Protein AF-A0A540L2B8-F1 (afdb_monomer)

Organism: Malus baccata (NCBI:txid106549)

Foldseek 3Di:
DPPPVVVVVVVVVVVVVVVVLVVLLVVLLVVLVVVLVVVQDDWDKDKDWWDWDPPDLWTKIKDFQDDDPPVDDDPDDPDPPRRHFDDAFWKKWKKKKFKAAPDPLLVVQAKWKKKKFFAFPVRDTPDIDMDIDGDDDDDPVRVVVCCVVCVVVVVVVVDHRMDIDMGGGDTDGGHPPRGTTMMMMIIGGPPPDSRDGDTDIMMMIMTTHHPPVSVVCVVCVPVSSVVSSVVSSVVVVVVCCVVCVCVVCVPVVVVVVVVVVVVVVVVVVVVVVVPPDDDDDDDDDDDDDDDDDDDDDDDDDDDDD

Nearest PDB structures (foldseek):
  6ds5-assembly1_A  TM=7.938E-01  e=1.815E-11  Ho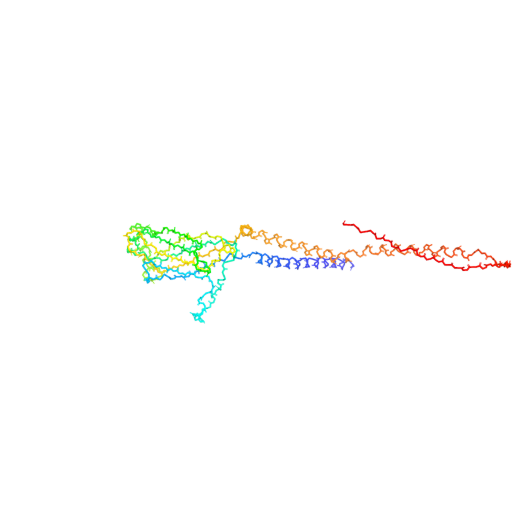mo sapiens
  6mlu-assembly1_B  TM=8.501E-01  e=2.657E-09  Drosophila melanogaster
  7oxp-assembly1_A  TM=4.279E-01  e=1.499E-06  Saccharomyces cerevisiae
  7rsl-assembly1_A  TM=4.412E-01  e=4.308E-06  Saccharomyces cerevisiae
  6brb-assembly1_A  TM=4.311E-01  e=5.133E-02  Homo sapiens

pLDDT: mean 72.16, std 19.77, range [30.39, 95.12]

Mean predicted aligned error: 17.57 Å

InterPro domains:
  IPR009617 Seipin [PF06775] (23-232)
  IPR009617 Seipin [PTHR21212] (4-268)

Secondary structure (DSSP, 8-state):
--HHHHHHHHHHHHHHHHHHHHHHHHHHHHHHHHHHHHHSPPP-EEEEEE--B-SSSS-EEEEE-SSSSTTS--S--TT----PPPPTT-EEEEEEEEEEE--HHHHH---EEEEEEEEETTS-EEEEEEEEE-PPP--HHHHHHHHHHTHHHHHTTSS-SEEEEEEEEEEEE--SSSPEEEEEEEEEPPTT---PPP-SEEEEEEEEEPPHHHHHHHHTHHHHHHHHHHHHHHHHHHHHHHHTHHHH-TTTHHHHHHHHHHHTHHHHHHHHHTSS-----------------------------

Solvent-accessible surface area (backbone atoms only — not comparable to full-atom values): 18358 Å² total; per-residue (Å²): 140,73,67,65,65,58,52,53,50,54,51,47,55,50,50,52,51,52,53,51,54,51,52,50,50,53,53,20,42,54,52,20,51,50,52,48,57,71,68,53,75,73,65,54,71,46,76,48,77,57,65,70,43,74,90,46,100,52,30,40,25,76,48,68,45,61,83,85,66,80,86,75,70,79,100,77,68,90,80,76,74,79,49,68,60,80,63,69,56,22,37,38,38,36,30,39,37,40,31,25,56,77,41,72,67,43,65,71,45,61,62,31,34,40,39,37,35,35,20,23,77,88,65,47,76,76,45,76,37,73,47,82,42,62,74,84,86,73,56,71,66,61,50,52,53,48,53,58,75,40,39,69,44,42,76,71,63,79,44,74,73,60,44,80,46,79,43,80,58,45,80,47,67,40,42,93,70,73,48,70,32,32,40,37,40,32,50,39,49,38,89,96,50,89,68,68,77,67,68,80,47,36,32,46,38,35,40,35,41,61,47,72,78,51,46,55,49,66,78,36,48,71,58,52,46,52,52,45,16,50,51,44,34,51,51,54,52,51,50,47,55,59,71,39,40,70,72,76,49,64,72,65,62,56,55,54,56,53,56,59,54,59,67,62,58,60,57,57,60,55,60,63,71,66,74,80,78,82,88,83,87,84,89,85,90,84,90,84,90,85,86,84,88,84,84,89,89,80,90,80,90,88,84,81,135

Radius of gyration: 42.95 Å; Cα contacts (8 Å, |Δi|>4): 356; chains: 1; bounding box: 93×63×135 Å

Sequence (305 aa):
MHGSGLLLKNIGFGLLGAAYVCMVLILSALFGIGLVNLWVEEPVFVRERFHFDYTEPHPTAVFAFGSANDIYQDKSSYSRKHVGGVPVGHTLHVSLVLLMPESDFNRGIGVFQLNEELLSVDGDVITRSSQPCMLRFRSLPDRLTRTFLMGVPLLLGFSGETQKSTVQIIKHKEGHYPITQAIRVTLIPRAGTSYLRRLYEAEIVMNSQPPWTKQLVDSGKWTFYVWASLYIYAMFLVLLMLCCRPLLFPMTMIVASAAATQQGTSLTSQVIAVKENHPPQNGGDVLGDHEPHMETTRARMFKIC

Structure (mmCIF, N/CA/C/O backbone):
data_AF-A0A540L2B8-F1
#
_entry.id   AF-A0A540L2B8-F1
#
loop_
_atom_site.group_PDB
_atom_site.id
_atom_site.type_symbol
_atom_site.label_atom_id
_atom_site.label_alt_id
_atom_site.label_comp_id
_atom_site.label_asym_id
_atom_site.label_entity_id
_atom_site.label_seq_id
_atom_site.pdbx_PDB_ins_code
_atom_site.Cartn_x
_atom_site.Cartn_y
_atom_site.Cartn_z
_atom_site.occupancy
_atom_site.B_iso_or_equiv
_atom_site.auth_seq_id
_atom_site.auth_comp_id
_atom_site.auth_asym_id
_atom_site.auth_atom_id
_atom_site.pdbx_PDB_model_num
ATOM 1 N N . MET A 1 1 ? 58.013 38.224 -33.622 1.00 49.66 1 MET A N 1
ATOM 2 C CA . MET A 1 1 ? 56.619 38.125 -33.130 1.00 49.66 1 MET A CA 1
ATOM 3 C C . MET A 1 1 ? 55.804 37.070 -33.907 1.00 49.66 1 MET A C 1
ATOM 5 O O . MET A 1 1 ? 54.681 37.346 -34.293 1.00 49.66 1 MET A O 1
ATOM 9 N N . HIS A 1 2 ? 56.332 35.854 -34.127 1.00 54.41 2 HIS A N 1
ATOM 10 C CA . HIS A 1 2 ? 55.637 34.800 -34.905 1.00 54.41 2 HIS A CA 1
ATOM 11 C C . HIS A 1 2 ? 55.199 33.577 -34.070 1.00 54.41 2 HIS A C 1
ATOM 13 O O . HIS A 1 2 ? 54.443 32.744 -34.556 1.00 54.41 2 HIS A O 1
ATOM 19 N N . GLY A 1 3 ? 55.629 33.467 -32.805 1.00 58.00 3 GLY A N 1
ATOM 20 C CA . GLY A 1 3 ? 55.320 32.311 -31.947 1.00 58.00 3 GLY A CA 1
ATOM 21 C C . GLY A 1 3 ? 53.972 32.378 -31.216 1.00 58.00 3 GLY A C 1
ATOM 22 O O . GLY A 1 3 ? 53.400 31.343 -30.886 1.00 58.00 3 GLY A O 1
ATOM 23 N N . SER A 1 4 ? 53.425 33.576 -30.995 1.00 60.44 4 SER A N 1
ATOM 24 C CA . SER A 1 4 ? 52.176 33.780 -30.244 1.00 60.44 4 SER A CA 1
ATOM 25 C C . SER A 1 4 ? 50.925 33.340 -31.016 1.00 60.44 4 SER A C 1
ATOM 27 O O . SER A 1 4 ? 50.007 32.780 -30.422 1.00 60.44 4 SER A O 1
ATOM 29 N N . GLY A 1 5 ? 50.899 33.514 -32.343 1.00 60.06 5 GLY A N 1
ATOM 30 C CA . GLY A 1 5 ? 49.762 33.108 -33.183 1.00 60.06 5 GLY A CA 1
ATOM 31 C C . GLY A 1 5 ? 49.601 31.588 -33.330 1.00 60.06 5 GLY A C 1
ATOM 32 O O . GLY A 1 5 ? 48.478 31.092 -33.409 1.00 60.06 5 GLY A O 1
ATOM 33 N N . LEU A 1 6 ? 50.706 30.833 -33.311 1.00 59.69 6 LEU A N 1
ATOM 34 C CA . LEU A 1 6 ? 50.684 29.369 -33.421 1.00 59.69 6 LEU A CA 1
ATOM 35 C C . LEU A 1 6 ? 50.199 28.710 -32.118 1.00 59.69 6 LEU A C 1
ATOM 37 O O . LEU A 1 6 ? 49.412 27.766 -32.154 1.00 59.69 6 LEU A O 1
ATOM 41 N N . LEU A 1 7 ? 50.612 29.255 -30.968 1.00 60.59 7 LEU A N 1
ATOM 42 C CA . LEU A 1 7 ? 50.145 28.809 -29.653 1.00 60.59 7 LEU A CA 1
ATOM 43 C C . LEU A 1 7 ? 48.654 29.106 -29.446 1.00 60.59 7 LEU A C 1
ATOM 45 O O . LEU A 1 7 ? 47.927 28.239 -28.969 1.00 60.59 7 LEU A O 1
ATOM 49 N N . LEU A 1 8 ? 48.173 30.278 -29.876 1.00 66.25 8 LEU A N 1
ATOM 50 C CA . LEU A 1 8 ? 46.755 30.644 -29.782 1.00 66.25 8 LEU A CA 1
ATOM 51 C C . LEU A 1 8 ? 45.860 29.718 -30.623 1.00 66.25 8 LEU A C 1
ATOM 53 O O . LEU A 1 8 ? 44.787 29.314 -30.181 1.00 66.25 8 LEU A O 1
ATOM 57 N N . LYS A 1 9 ? 46.328 29.326 -31.813 1.00 68.00 9 LYS A N 1
ATOM 58 C CA . LYS A 1 9 ? 45.629 28.385 -32.696 1.00 68.00 9 LYS A CA 1
ATOM 59 C C . LYS A 1 9 ? 45.556 26.980 -32.087 1.00 68.00 9 LYS A C 1
ATOM 61 O O . LYS A 1 9 ? 44.491 26.370 -32.105 1.00 68.00 9 LYS A O 1
ATOM 66 N N . ASN A 1 10 ? 46.643 26.495 -31.487 1.00 69.81 10 ASN A N 1
ATOM 67 C CA . ASN A 1 10 ? 46.680 25.179 -30.836 1.00 69.81 10 ASN A CA 1
ATOM 68 C C . ASN A 1 10 ? 45.803 25.123 -29.574 1.00 69.81 10 ASN A C 1
ATOM 70 O O . ASN A 1 10 ? 45.099 24.138 -29.358 1.00 69.81 10 ASN A O 1
ATOM 74 N N . ILE A 1 11 ? 45.782 26.200 -28.783 1.00 75.31 11 ILE A N 1
ATOM 75 C CA . ILE A 1 11 ? 44.875 26.339 -27.634 1.00 75.31 11 ILE A CA 1
ATOM 76 C C . ILE A 1 11 ? 43.414 26.401 -28.106 1.00 75.31 11 ILE A C 1
ATOM 78 O O . ILE A 1 11 ? 42.554 25.765 -27.504 1.00 75.31 11 ILE A O 1
ATOM 82 N N . GLY A 1 12 ? 43.134 27.094 -29.216 1.00 72.88 12 GLY A N 1
ATOM 83 C CA . GLY A 1 12 ? 41.799 27.164 -29.815 1.00 72.88 12 GLY A CA 1
ATOM 84 C C . GLY A 1 12 ? 41.260 25.803 -30.267 1.00 72.88 12 GLY A C 1
ATOM 85 O O . GLY A 1 12 ? 40.114 25.474 -29.968 1.00 72.88 12 GLY A O 1
ATOM 86 N N . PHE A 1 13 ? 42.087 24.972 -30.913 1.00 75.06 13 PHE A N 1
ATOM 87 C CA . PHE A 1 13 ? 41.701 23.601 -31.276 1.00 75.06 13 PHE A CA 1
ATOM 88 C C . PHE A 1 13 ? 41.472 22.709 -30.049 1.00 75.06 13 PHE A C 1
ATOM 90 O O . PHE A 1 13 ? 40.537 21.908 -30.047 1.00 75.06 13 PHE A O 1
ATOM 97 N N . GLY A 1 14 ? 42.267 22.882 -28.988 1.00 78.75 14 GLY A N 1
ATOM 98 C CA . GLY A 1 14 ? 42.060 22.190 -27.714 1.00 78.75 14 GLY A CA 1
ATOM 99 C C . GLY A 1 14 ? 40.753 22.591 -27.023 1.00 78.75 14 GLY A C 1
ATOM 100 O O . GLY A 1 14 ? 39.996 21.724 -26.591 1.00 78.75 14 GLY A O 1
ATOM 101 N N . LEU A 1 15 ? 40.446 23.892 -26.974 1.00 81.69 15 LEU A N 1
ATOM 102 C CA . LEU A 1 15 ? 39.210 24.412 -26.381 1.00 81.69 15 LEU A CA 1
ATOM 103 C C . LEU A 1 15 ? 37.972 23.951 -27.162 1.00 81.69 15 LEU A C 1
ATOM 105 O O . LEU A 1 15 ? 36.971 23.570 -26.561 1.00 81.69 15 LEU A O 1
ATOM 109 N N . LEU A 1 16 ? 38.051 23.943 -28.495 1.00 81.12 16 LEU A N 1
ATOM 110 C CA . LEU A 1 16 ? 36.975 23.459 -29.358 1.00 81.12 16 LEU A CA 1
ATOM 111 C C . LEU A 1 16 ? 36.736 21.954 -29.166 1.00 81.12 16 LEU A C 1
ATOM 113 O O . LEU A 1 16 ? 35.588 21.525 -29.066 1.00 81.12 16 LEU A O 1
ATOM 117 N N . GLY A 1 17 ? 37.808 21.165 -29.042 1.00 81.56 17 GLY A N 1
ATOM 118 C CA . GLY A 1 17 ? 37.723 19.744 -28.704 1.00 81.56 17 GLY A CA 1
ATOM 119 C C . GLY A 1 17 ? 37.092 19.506 -27.330 1.00 81.56 17 GLY A C 1
ATOM 120 O O . GLY A 1 17 ? 36.196 18.676 -27.203 1.00 81.56 17 GLY A O 1
ATOM 121 N N . ALA A 1 18 ? 37.489 20.281 -26.317 1.00 84.38 18 ALA A N 1
ATOM 122 C CA . ALA A 1 18 ? 36.918 20.197 -24.974 1.00 84.38 18 ALA A CA 1
ATOM 123 C C . ALA A 1 18 ? 35.426 20.563 -24.957 1.00 84.38 18 ALA A C 1
ATOM 125 O O . ALA A 1 18 ? 34.617 19.825 -24.398 1.00 84.38 18 ALA A O 1
ATOM 126 N N . ALA A 1 19 ? 35.041 21.656 -2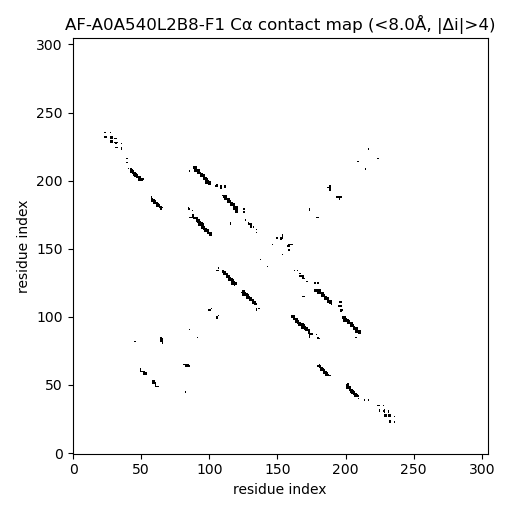5.623 1.00 85.69 19 ALA A N 1
ATOM 127 C CA . ALA A 1 19 ? 33.643 22.060 -25.752 1.00 85.69 19 ALA A CA 1
ATOM 128 C C . ALA A 1 19 ? 32.803 20.974 -26.442 1.00 85.69 19 ALA A C 1
ATOM 130 O O . ALA A 1 19 ? 31.694 20.673 -26.006 1.00 85.69 19 ALA A O 1
ATOM 131 N N . TYR A 1 20 ? 33.349 20.336 -27.477 1.00 83.31 20 TYR A N 1
ATOM 132 C CA . TYR A 1 20 ? 32.665 19.277 -28.209 1.00 83.31 20 TYR A CA 1
ATOM 133 C C . TYR A 1 20 ? 32.475 18.002 -27.374 1.00 83.31 20 TYR A C 1
ATOM 135 O O . TYR A 1 20 ? 31.374 17.453 -27.338 1.00 83.31 20 TYR A O 1
ATOM 143 N N . VAL A 1 21 ? 33.498 17.571 -26.626 1.00 87.06 21 VAL A N 1
ATOM 144 C CA . VAL A 1 21 ? 33.383 16.440 -25.686 1.00 87.06 21 VAL A CA 1
ATOM 145 C C . VAL A 1 21 ? 32.354 16.740 -24.592 1.00 87.06 21 VAL A C 1
ATOM 147 O O . VAL A 1 21 ? 31.527 15.883 -24.286 1.00 87.06 21 VAL A O 1
ATOM 150 N N . CYS A 1 22 ? 32.327 17.966 -24.060 1.00 86.44 22 CYS A N 1
ATOM 151 C CA . CYS A 1 22 ? 31.306 18.397 -23.101 1.00 86.44 22 CYS A CA 1
ATOM 152 C C . CYS A 1 22 ? 29.884 18.321 -23.679 1.00 86.44 22 CYS A C 1
ATOM 154 O O . CYS A 1 22 ? 28.976 17.848 -22.999 1.00 86.44 22 CYS A O 1
ATOM 156 N N . MET A 1 23 ? 29.678 18.724 -24.936 1.00 86.94 23 MET A N 1
ATOM 157 C CA . MET A 1 23 ? 28.368 18.610 -25.591 1.00 86.94 23 MET A CA 1
ATOM 158 C C . MET A 1 23 ? 27.923 17.148 -25.738 1.00 86.94 23 MET A C 1
ATOM 160 O O . MET A 1 23 ? 26.768 16.825 -25.462 1.00 86.94 23 MET A O 1
ATOM 164 N N . VAL A 1 24 ? 28.837 16.246 -26.112 1.00 87.19 24 VAL A N 1
ATOM 165 C CA . VAL A 1 24 ? 28.555 14.802 -26.217 1.00 87.19 24 VAL A CA 1
ATOM 166 C C . VAL A 1 24 ? 28.254 14.185 -24.845 1.00 87.19 24 VAL A C 1
ATOM 168 O O . VAL A 1 24 ? 27.345 13.360 -24.722 1.00 87.19 24 VAL A O 1
ATOM 171 N N . LEU A 1 25 ? 28.956 14.611 -23.791 1.00 87.06 25 LEU A N 1
ATOM 172 C CA . LEU A 1 25 ? 28.677 14.197 -22.411 1.00 87.06 25 LEU A CA 1
ATOM 173 C C . LEU A 1 25 ? 27.261 14.594 -21.970 1.00 87.06 25 LEU A C 1
ATOM 175 O O . LEU A 1 25 ? 26.535 13.767 -21.423 1.00 87.06 25 LEU A O 1
ATOM 179 N N . ILE A 1 26 ? 26.829 15.825 -22.253 1.00 87.75 26 ILE A N 1
ATOM 180 C CA . ILE A 1 26 ? 25.481 16.292 -21.889 1.00 87.75 26 ILE A CA 1
ATOM 181 C C . ILE A 1 26 ? 24.407 15.503 -22.651 1.00 87.75 26 ILE A C 1
ATOM 183 O O . ILE A 1 26 ? 23.445 15.029 -22.048 1.00 87.75 26 ILE A O 1
ATOM 187 N N . LEU A 1 27 ? 24.581 15.308 -23.962 1.00 87.69 27 LEU A N 1
ATOM 188 C CA . LEU A 1 27 ? 23.630 14.554 -24.788 1.00 87.69 27 LEU A CA 1
ATOM 189 C C . LEU A 1 27 ? 23.505 13.091 -24.343 1.00 87.69 27 LEU A C 1
ATOM 191 O O . LEU A 1 27 ? 22.395 12.572 -24.229 1.00 87.69 27 LEU A O 1
ATOM 195 N N . SER A 1 28 ? 24.628 12.435 -24.050 1.00 86.81 28 SER A N 1
ATOM 196 C CA . SER A 1 28 ? 24.638 11.048 -23.569 1.00 86.81 28 SER A CA 1
ATOM 197 C C . SER A 1 28 ? 24.028 10.896 -22.175 1.00 86.81 28 SER A C 1
ATOM 199 O O . SER A 1 28 ? 23.305 9.929 -21.941 1.00 86.81 28 SER A O 1
ATOM 201 N N . ALA A 1 29 ? 24.231 11.860 -21.273 1.00 86.31 29 ALA A N 1
ATOM 202 C CA . ALA A 1 29 ? 23.584 11.871 -19.964 1.00 86.31 29 ALA A CA 1
ATOM 203 C C . ALA A 1 29 ? 22.057 12.004 -20.083 1.00 86.31 29 ALA A C 1
ATOM 205 O O . ALA A 1 29 ? 21.329 11.224 -19.472 1.00 86.31 29 ALA A O 1
ATOM 206 N N . LEU A 1 30 ? 21.565 12.931 -20.914 1.00 86.75 30 LEU A N 1
ATOM 207 C CA . LEU A 1 30 ? 20.127 13.107 -21.151 1.00 86.75 30 LEU A CA 1
ATOM 208 C C . LEU A 1 30 ? 19.495 11.849 -21.759 1.00 86.75 30 LEU A C 1
ATOM 210 O O . LEU A 1 30 ? 18.437 11.408 -21.310 1.00 86.75 30 LEU A O 1
ATOM 214 N N . PHE A 1 31 ? 20.161 11.241 -22.742 1.00 86.06 31 PHE A N 1
ATOM 215 C CA . PHE A 1 31 ? 19.679 10.019 -23.384 1.00 86.06 31 PHE A CA 1
ATOM 216 C C . PHE A 1 31 ? 19.738 8.809 -22.442 1.00 86.06 31 PHE A C 1
ATOM 218 O O . PHE A 1 31 ? 18.819 7.997 -22.432 1.00 86.06 31 PHE A O 1
ATOM 225 N N . GLY A 1 32 ? 20.772 8.712 -21.600 1.00 83.31 32 GLY A N 1
ATOM 226 C CA . GLY A 1 32 ? 20.886 7.677 -20.573 1.00 83.31 32 GLY A CA 1
ATOM 227 C C . GLY A 1 32 ? 19.811 7.787 -19.505 1.00 83.31 32 GLY A C 1
ATOM 228 O O . GLY A 1 32 ? 19.175 6.788 -19.189 1.00 83.31 32 GLY A O 1
ATOM 229 N N . ILE A 1 33 ? 19.534 8.995 -19.013 1.00 80.88 33 ILE A N 1
ATOM 230 C CA . ILE A 1 33 ? 18.432 9.229 -18.073 1.00 80.88 33 ILE A CA 1
ATOM 231 C C . ILE A 1 33 ? 17.092 8.874 -18.728 1.00 80.88 33 ILE A C 1
ATOM 233 O O . ILE A 1 33 ? 16.290 8.170 -18.121 1.00 80.88 33 ILE A O 1
ATOM 237 N N . GLY A 1 34 ? 16.866 9.296 -19.975 1.00 78.94 34 GLY A N 1
ATOM 238 C CA . GLY A 1 34 ? 15.643 8.987 -20.718 1.00 78.94 34 GLY A CA 1
ATOM 239 C C . GLY A 1 34 ? 15.436 7.489 -20.954 1.00 78.94 34 GLY A C 1
ATOM 240 O O . GLY A 1 34 ? 14.339 6.982 -20.736 1.00 78.94 34 GLY A O 1
ATOM 241 N N . LEU A 1 35 ? 16.489 6.763 -21.339 1.00 77.69 35 LEU A N 1
ATOM 242 C CA . LEU A 1 35 ? 16.424 5.319 -21.560 1.00 77.69 35 LEU A CA 1
ATOM 243 C C . LEU A 1 35 ? 16.175 4.569 -20.250 1.00 77.69 35 LEU A C 1
ATOM 245 O O . LEU A 1 35 ? 15.334 3.679 -20.211 1.00 77.69 35 LEU A O 1
ATOM 249 N N . VAL A 1 36 ? 16.847 4.951 -19.163 1.00 75.06 36 VAL A N 1
ATOM 250 C CA . VAL A 1 36 ? 16.601 4.347 -17.849 1.00 75.06 36 VAL A CA 1
ATOM 251 C C . VAL A 1 36 ? 15.177 4.635 -17.381 1.00 75.06 36 VAL A C 1
ATOM 253 O O . VAL A 1 36 ? 14.513 3.712 -16.932 1.00 75.06 36 VAL A O 1
ATOM 256 N N . ASN A 1 37 ? 14.664 5.854 -17.555 1.00 71.88 37 ASN A N 1
ATOM 257 C CA . ASN A 1 37 ? 13.277 6.189 -17.212 1.00 71.88 37 ASN A CA 1
ATOM 258 C C . ASN A 1 37 ? 12.254 5.400 -18.043 1.00 71.88 37 ASN A C 1
ATOM 260 O O . ASN A 1 37 ? 11.192 5.067 -17.536 1.00 71.88 37 ASN A O 1
ATOM 264 N N . LEU A 1 38 ? 12.564 5.084 -19.305 1.00 69.81 38 LEU A N 1
ATOM 265 C CA . LEU A 1 38 ? 11.709 4.240 -20.145 1.00 69.81 38 LEU A CA 1
ATOM 266 C C . LEU A 1 38 ? 11.734 2.766 -19.704 1.00 69.81 38 LEU A C 1
ATOM 268 O O . LEU A 1 38 ? 10.752 2.050 -19.874 1.00 69.81 38 LEU A O 1
ATOM 272 N N . TRP A 1 39 ? 12.860 2.301 -19.158 1.00 65.88 39 TRP A N 1
ATOM 273 C CA . TRP A 1 39 ? 13.041 0.920 -18.701 1.00 65.88 39 TRP A CA 1
ATOM 274 C C . TRP A 1 39 ? 12.562 0.682 -17.261 1.00 65.88 39 TRP A C 1
ATOM 276 O O . TRP A 1 39 ? 12.084 -0.411 -16.937 1.00 65.88 39 TRP A O 1
ATOM 286 N N . VAL A 1 40 ? 12.704 1.682 -16.389 1.00 62.59 40 VAL A N 1
ATOM 287 C CA . VAL A 1 40 ? 12.271 1.646 -14.990 1.00 62.59 40 VAL A CA 1
ATOM 288 C C . VAL A 1 40 ? 10.785 1.960 -14.949 1.00 62.59 40 VAL A C 1
ATOM 290 O O . VAL A 1 40 ? 10.355 3.105 -14.891 1.00 62.59 40 VAL A O 1
ATOM 293 N N . GLU A 1 41 ? 9.994 0.900 -14.997 1.00 61.28 41 GLU A N 1
ATOM 294 C CA . GLU A 1 41 ? 8.558 0.981 -14.768 1.00 61.28 41 GLU A CA 1
ATOM 295 C C . GLU A 1 41 ? 8.303 1.346 -13.300 1.00 61.28 41 GLU A C 1
ATOM 297 O O . GLU A 1 41 ? 8.792 0.667 -12.394 1.00 61.28 41 GLU A O 1
ATOM 302 N N . GLU A 1 42 ? 7.609 2.460 -13.066 1.00 58.94 42 GLU A N 1
ATOM 303 C CA . GLU A 1 42 ? 7.380 2.977 -11.717 1.00 58.94 42 GLU A CA 1
ATOM 304 C C . GLU A 1 42 ? 6.473 2.030 -10.914 1.00 58.94 42 GLU A C 1
ATOM 306 O O . GLU A 1 42 ? 5.455 1.567 -11.440 1.00 58.94 42 GLU A O 1
ATOM 311 N N . PRO A 1 43 ? 6.782 1.763 -9.628 1.00 58.97 43 PRO A N 1
ATOM 312 C CA . PRO A 1 43 ? 5.872 1.020 -8.773 1.00 58.97 43 PRO A CA 1
ATOM 313 C C . PRO A 1 43 ? 4.556 1.794 -8.665 1.00 58.97 43 PRO A C 1
ATOM 315 O O . PRO A 1 43 ? 4.515 2.937 -8.202 1.00 58.97 43 PRO A O 1
ATOM 318 N N . VAL A 1 44 ? 3.469 1.168 -9.106 1.00 64.19 44 VAL A N 1
ATOM 319 C CA . VAL A 1 44 ? 2.131 1.743 -9.030 1.00 64.19 44 VAL A CA 1
ATOM 320 C C . VAL A 1 44 ? 1.693 1.716 -7.567 1.00 64.19 44 VAL A C 1
ATOM 322 O O . VAL A 1 44 ? 1.355 0.673 -7.002 1.00 64.19 44 VAL A O 1
ATOM 325 N N . PHE A 1 45 ? 1.749 2.890 -6.938 1.00 70.88 45 PHE A N 1
ATOM 326 C CA . PHE A 1 45 ? 1.187 3.138 -5.617 1.00 70.88 45 PHE A CA 1
ATOM 327 C C . PHE A 1 45 ? -0.198 3.759 -5.773 1.00 70.88 45 PHE A C 1
ATOM 329 O O . PHE A 1 45 ? -0.335 4.873 -6.284 1.00 70.88 45 PHE A O 1
ATOM 336 N N . VAL A 1 46 ? -1.221 3.043 -5.318 1.00 75.81 46 VAL A N 1
ATOM 337 C CA . VAL A 1 46 ? -2.612 3.504 -5.346 1.00 75.81 46 VAL A CA 1
ATOM 338 C C . VAL A 1 46 ? -3.104 3.576 -3.916 1.00 75.81 46 VAL A C 1
ATOM 340 O O . VAL A 1 46 ? -2.987 2.618 -3.153 1.00 75.81 46 VAL A O 1
ATOM 343 N N . ARG A 1 47 ? -3.642 4.734 -3.543 1.00 82.56 47 ARG A N 1
ATOM 344 C CA . ARG A 1 47 ? -4.275 4.939 -2.246 1.00 82.56 47 ARG A CA 1
ATOM 345 C C . ARG A 1 47 ? -5.630 5.571 -2.469 1.00 82.56 47 ARG A C 1
ATOM 347 O O . ARG A 1 47 ? -5.704 6.732 -2.861 1.00 82.56 47 ARG A O 1
ATOM 354 N N . GLU A 1 48 ? -6.676 4.807 -2.205 1.00 83.62 48 GLU A N 1
ATOM 355 C CA . GLU A 1 48 ? -8.049 5.232 -2.450 1.00 83.62 48 GLU A CA 1
ATOM 356 C C . GLU A 1 48 ? -8.937 4.970 -1.240 1.00 83.62 48 GLU A C 1
ATOM 358 O O . GLU A 1 48 ? -8.734 4.028 -0.474 1.00 83.62 48 GLU A O 1
ATOM 363 N N . ARG A 1 49 ? -9.916 5.854 -1.055 1.00 86.12 49 ARG A N 1
ATOM 364 C CA . ARG A 1 49 ? -10.925 5.748 -0.003 1.00 86.12 49 ARG A CA 1
ATOM 365 C C . ARG A 1 49 ? -12.058 4.878 -0.511 1.00 86.12 49 ARG A C 1
ATOM 367 O O . ARG A 1 49 ? -12.501 5.059 -1.641 1.00 86.12 49 ARG A O 1
ATOM 374 N N . PHE A 1 50 ? -12.552 3.982 0.327 1.00 85.81 50 PHE A N 1
ATOM 375 C CA . PHE A 1 50 ? -13.725 3.187 0.004 1.00 85.81 50 PHE A CA 1
ATOM 376 C C . PHE A 1 50 ? -14.687 3.129 1.189 1.00 85.81 50 PHE A C 1
ATOM 378 O O . PHE A 1 50 ? -14.319 3.377 2.339 1.00 85.81 50 PHE A O 1
ATOM 385 N N . HIS A 1 51 ? -15.944 2.812 0.894 1.00 87.69 51 HIS A N 1
ATOM 386 C CA . HIS A 1 51 ? -17.026 2.820 1.867 1.00 87.69 51 HIS A CA 1
ATOM 387 C C . HIS A 1 51 ? -17.613 1.422 2.017 1.00 87.69 51 HIS A C 1
ATOM 389 O O . HIS A 1 51 ? -17.798 0.710 1.033 1.00 87.69 51 HIS A O 1
ATOM 395 N N . PHE A 1 52 ? -17.885 1.045 3.263 1.00 89.62 52 PHE A N 1
ATOM 396 C CA . PHE A 1 52 ? -18.601 -0.180 3.581 1.00 89.62 52 PHE A CA 1
ATOM 397 C C . PHE A 1 52 ? -20.101 0.035 3.404 1.00 89.62 52 PHE A C 1
ATOM 399 O O . PHE A 1 52 ? -20.644 1.033 3.882 1.00 89.62 52 PHE A O 1
ATOM 406 N N . ASP A 1 53 ? -20.752 -0.912 2.742 1.00 88.94 53 ASP A N 1
ATOM 407 C CA . ASP A 1 53 ? -22.199 -0.999 2.663 1.00 88.94 53 ASP A CA 1
ATOM 408 C C . ASP A 1 53 ? -22.728 -1.712 3.911 1.00 88.94 53 ASP A C 1
ATOM 410 O O . ASP A 1 53 ? -22.380 -2.857 4.178 1.00 88.94 53 ASP A O 1
ATOM 414 N N . TYR A 1 54 ? -23.546 -1.017 4.698 1.00 87.56 54 TYR A N 1
ATOM 415 C CA . TYR A 1 54 ? -24.111 -1.524 5.954 1.00 87.56 54 TYR A CA 1
ATOM 416 C C . TYR A 1 54 ? -25.548 -2.041 5.798 1.00 87.56 54 TYR A C 1
ATOM 418 O O . TYR A 1 54 ? -26.223 -2.274 6.800 1.00 87.56 54 TYR A O 1
ATOM 426 N N . THR A 1 55 ? -26.043 -2.185 4.566 1.00 86.44 55 THR A N 1
ATOM 427 C CA . THR A 1 55 ? -27.348 -2.813 4.304 1.00 86.44 55 THR A CA 1
ATOM 428 C C . THR A 1 55 ? -27.332 -4.313 4.605 1.00 86.44 55 THR A C 1
ATOM 43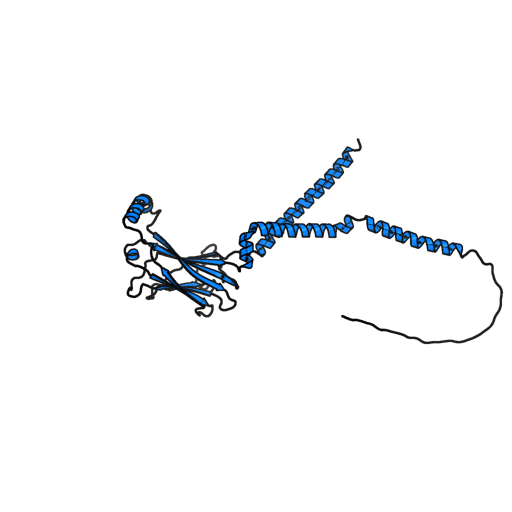0 O O . THR A 1 55 ? -28.355 -4.884 4.983 1.00 86.44 55 THR A O 1
ATOM 433 N N . GLU A 1 56 ? -26.161 -4.939 4.498 1.00 83.56 56 GLU A N 1
ATOM 434 C CA . GLU A 1 56 ? -25.941 -6.358 4.753 1.00 83.56 56 GLU A CA 1
ATOM 435 C C . GLU A 1 56 ? -25.489 -6.632 6.201 1.00 83.56 56 GLU A C 1
ATOM 437 O O . GLU A 1 56 ? -24.835 -5.795 6.829 1.00 83.56 56 GLU A O 1
ATOM 442 N N . PRO A 1 57 ? -25.772 -7.834 6.750 1.00 81.19 57 PRO A N 1
ATOM 443 C CA . PRO A 1 57 ? -25.334 -8.213 8.098 1.00 81.19 57 PRO A CA 1
ATOM 444 C C . PRO A 1 57 ? -23.804 -8.234 8.253 1.00 81.19 57 PRO A C 1
ATOM 446 O O . PRO A 1 57 ? -23.292 -8.064 9.360 1.00 81.19 57 PRO A O 1
ATOM 449 N N . HIS A 1 58 ? -23.079 -8.427 7.150 1.00 86.88 58 HIS A N 1
ATOM 450 C CA . HIS A 1 58 ? -21.628 -8.316 7.080 1.00 86.88 58 HIS A CA 1
ATOM 451 C C . HIS A 1 58 ? -21.303 -7.207 6.090 1.00 86.88 58 HIS A C 1
ATOM 453 O O . HIS A 1 58 ? -21.490 -7.416 4.895 1.00 86.88 58 HIS A O 1
ATOM 459 N N . PRO A 1 59 ? -20.842 -6.036 6.550 1.00 90.19 59 PRO A N 1
ATOM 460 C CA . PRO A 1 59 ? -20.622 -4.939 5.639 1.00 90.19 59 PRO A CA 1
ATOM 461 C C . PRO A 1 59 ? -19.530 -5.283 4.648 1.00 90.19 59 PRO A C 1
ATOM 463 O O . PRO A 1 59 ? -18.408 -5.637 5.037 1.00 90.19 59 PRO A O 1
ATOM 466 N N . THR A 1 60 ? -19.867 -5.137 3.377 1.00 89.75 60 THR A N 1
ATOM 467 C CA . THR A 1 60 ? -18.963 -5.369 2.264 1.00 89.75 60 THR A CA 1
ATOM 468 C C . THR A 1 60 ? -18.585 -4.042 1.629 1.00 89.75 60 THR A C 1
ATOM 470 O O . THR A 1 60 ? -19.348 -3.082 1.600 1.00 89.75 60 THR A O 1
ATOM 473 N N . ALA A 1 61 ? -17.357 -3.959 1.148 1.00 90.31 61 ALA A N 1
ATOM 474 C CA . ALA A 1 61 ? -16.885 -2.861 0.336 1.00 90.31 61 ALA A CA 1
ATOM 475 C C . ALA A 1 61 ? -16.184 -3.429 -0.884 1.00 90.31 61 ALA A C 1
ATOM 477 O O . ALA A 1 61 ? -15.379 -4.351 -0.760 1.00 90.31 61 ALA A O 1
ATOM 478 N N . VAL A 1 62 ? -16.471 -2.876 -2.056 1.00 87.31 62 VAL A N 1
ATOM 479 C CA . VAL A 1 62 ? -15.855 -3.309 -3.308 1.00 87.31 62 VAL A CA 1
ATOM 480 C C . VAL A 1 62 ? -15.052 -2.154 -3.879 1.00 87.31 62 VAL A C 1
ATOM 482 O O . VAL A 1 62 ? -15.574 -1.066 -4.105 1.00 87.31 62 VAL A O 1
ATOM 485 N N . PHE A 1 63 ? -13.773 -2.408 -4.111 1.00 86.25 63 PHE A N 1
ATOM 486 C CA . PHE A 1 63 ? -12.859 -1.515 -4.799 1.00 86.25 63 PHE A CA 1
ATOM 487 C C . PHE A 1 63 ? -12.573 -2.077 -6.189 1.00 86.25 63 PHE A C 1
ATOM 489 O O . PHE A 1 63 ? -12.053 -3.182 -6.284 1.00 86.25 63 PHE A O 1
ATOM 496 N N . ALA A 1 64 ? -12.900 -1.351 -7.255 1.00 82.31 64 ALA A N 1
ATOM 497 C CA . ALA A 1 64 ? -12.649 -1.792 -8.627 1.00 82.31 64 ALA A CA 1
ATOM 498 C C . ALA A 1 64 ? -11.467 -1.031 -9.247 1.00 82.31 64 ALA A C 1
ATOM 500 O O . ALA A 1 64 ? -11.388 0.192 -9.135 1.00 82.31 64 ALA A O 1
ATOM 501 N N . PHE A 1 65 ? -10.580 -1.749 -9.938 1.00 75.62 65 PHE A N 1
ATOM 502 C CA . PHE A 1 65 ? -9.592 -1.174 -10.853 1.00 75.62 65 PHE A CA 1
ATOM 503 C C . PHE A 1 65 ? -10.322 -0.602 -12.072 1.00 75.62 65 PHE A C 1
ATOM 505 O O . PHE A 1 65 ? -11.379 -1.105 -12.448 1.00 75.62 65 PHE A O 1
ATOM 512 N N . GLY A 1 66 ? -9.796 0.479 -12.652 1.00 62.44 66 GLY A N 1
ATOM 513 C CA . GLY A 1 66 ? -10.506 1.350 -13.591 1.00 62.44 66 GLY A CA 1
ATOM 514 C C . GLY A 1 66 ? -11.449 0.668 -14.601 1.00 62.44 66 GLY A C 1
ATOM 515 O O . GLY A 1 66 ? -11.086 -0.289 -15.276 1.00 62.44 66 GLY A O 1
ATOM 516 N N . SER A 1 67 ? -12.622 1.294 -14.759 1.00 48.50 67 SER A N 1
ATOM 517 C CA . SER A 1 67 ? -13.689 1.049 -15.747 1.00 48.50 67 SER A CA 1
ATOM 518 C C . SER A 1 67 ? -14.652 -0.125 -15.490 1.00 48.50 67 SER A C 1
ATOM 520 O O . SER A 1 67 ? -14.606 -1.177 -16.118 1.00 48.50 67 SER A O 1
ATOM 522 N N . ALA A 1 68 ? -15.625 0.142 -14.617 1.00 42.97 68 ALA A N 1
ATOM 523 C CA . ALA A 1 68 ? -17.003 -0.345 -14.786 1.00 42.97 68 ALA A CA 1
ATOM 524 C C . ALA A 1 68 ? -18.037 0.742 -14.414 1.00 42.97 68 ALA A C 1
ATOM 526 O O . ALA A 1 68 ? -19.116 0.792 -14.994 1.00 42.97 68 ALA A O 1
ATOM 527 N N . ASN A 1 69 ? -17.678 1.681 -13.524 1.00 42.03 69 ASN A N 1
ATOM 528 C CA . ASN A 1 69 ? -18.593 2.720 -13.025 1.00 42.03 69 ASN A CA 1
ATOM 529 C C . ASN A 1 69 ? -18.402 4.130 -13.624 1.00 42.03 69 ASN A C 1
ATOM 531 O O . ASN A 1 69 ? -19.066 5.064 -13.181 1.00 42.03 69 ASN A O 1
ATOM 535 N N . ASP A 1 70 ? -17.582 4.308 -14.665 1.00 45.12 70 ASP A N 1
ATOM 536 C CA . ASP A 1 70 ? -17.422 5.620 -15.333 1.00 45.12 70 ASP A CA 1
ATOM 537 C C . ASP A 1 70 ? -18.625 6.020 -16.221 1.00 45.12 70 ASP A C 1
ATOM 539 O O . ASP A 1 70 ? -18.586 7.042 -16.902 1.00 45.12 70 ASP A O 1
ATOM 543 N N . ILE A 1 71 ? -19.727 5.259 -16.201 1.00 46.25 71 ILE A N 1
ATOM 544 C CA . ILE A 1 71 ? -20.960 5.615 -16.926 1.00 46.25 71 ILE A CA 1
ATOM 545 C C . ILE A 1 71 ? -21.842 6.589 -16.113 1.00 46.25 71 ILE A C 1
ATOM 547 O O . ILE A 1 71 ? -22.632 7.326 -16.699 1.00 46.25 71 ILE A O 1
ATOM 551 N N . TYR A 1 72 ? -21.668 6.688 -14.787 1.00 41.62 72 TYR A N 1
ATOM 552 C CA . TYR A 1 72 ? -22.460 7.588 -13.936 1.00 41.62 72 TYR A CA 1
ATOM 553 C C . TYR A 1 72 ? -21.629 8.247 -12.826 1.00 41.62 72 TYR A C 1
ATOM 555 O O . TYR A 1 72 ? -21.881 8.018 -11.645 1.00 41.62 72 TYR A O 1
ATOM 563 N N . GLN A 1 73 ? -20.665 9.112 -13.156 1.00 40.50 73 GLN A N 1
ATOM 564 C CA . GLN A 1 73 ? -20.299 10.162 -12.200 1.00 40.50 73 GLN A CA 1
ATOM 565 C C . GLN A 1 73 ? -19.662 11.400 -12.829 1.00 40.50 73 GLN A C 1
ATOM 567 O O . GLN A 1 73 ? -18.931 11.354 -13.811 1.00 40.50 73 GLN A O 1
ATOM 572 N N . ASP A 1 74 ? -20.031 12.508 -12.209 1.00 37.22 74 ASP A N 1
ATOM 573 C CA . ASP A 1 74 ? -19.932 13.903 -12.596 1.00 37.22 74 ASP A CA 1
ATOM 574 C C . ASP A 1 74 ? -18.513 14.409 -12.928 1.00 37.22 74 ASP A C 1
ATOM 576 O O . ASP A 1 74 ? -17.508 14.002 -12.338 1.00 37.22 74 ASP A O 1
ATOM 580 N N . LYS A 1 75 ? -18.446 15.356 -13.871 1.00 41.44 75 LYS A N 1
ATOM 581 C CA . LYS A 1 75 ? -17.235 15.960 -14.455 1.00 41.44 75 LYS A CA 1
ATOM 582 C C . LYS A 1 75 ? -16.628 17.041 -13.553 1.00 41.44 75 LYS A C 1
ATOM 584 O O . LYS A 1 75 ? -16.326 18.142 -14.013 1.00 41.44 75 LYS A O 1
ATOM 589 N N . SER A 1 76 ? -16.420 16.756 -12.272 1.00 38.25 76 SER A N 1
ATOM 590 C CA . SER A 1 76 ? -15.840 17.740 -11.352 1.00 38.25 76 SER A CA 1
ATOM 591 C C . SER A 1 76 ? -14.878 17.114 -10.346 1.00 38.25 76 SER A C 1
ATOM 593 O O . SER A 1 76 ? -15.126 17.091 -9.143 1.00 38.25 76 SER A O 1
ATOM 595 N N . SER A 1 77 ? -13.735 16.621 -10.816 1.00 38.75 77 SER A N 1
ATOM 596 C CA . SER A 1 77 ? -12.569 16.479 -9.944 1.00 38.75 77 SER A CA 1
ATOM 597 C C . SER A 1 77 ? -11.288 16.495 -10.766 1.00 38.75 77 SER A C 1
ATOM 599 O O . SER A 1 77 ? -11.060 15.645 -11.626 1.00 38.75 77 SER A O 1
ATOM 601 N N . TYR A 1 78 ? -10.462 17.504 -10.513 1.00 36.03 78 TYR A N 1
ATOM 602 C CA . TYR A 1 78 ? -9.110 17.593 -11.036 1.00 36.03 78 TYR A CA 1
ATOM 603 C C . TYR A 1 78 ? -8.315 16.341 -10.623 1.00 36.03 78 TYR A C 1
ATOM 605 O O . TYR A 1 78 ? -8.187 16.040 -9.441 1.00 36.03 78 TYR A O 1
ATOM 613 N N . SER A 1 79 ? -7.739 15.647 -11.611 1.00 37.78 79 SER A N 1
ATOM 614 C CA . SER A 1 79 ? -6.706 14.615 -11.443 1.00 37.78 79 SER A CA 1
ATOM 615 C C . SER A 1 79 ? -7.113 13.328 -10.698 1.00 37.78 79 SER A C 1
ATOM 617 O O . SER A 1 79 ? -6.417 12.886 -9.782 1.00 37.78 79 SER A O 1
ATOM 619 N N . ARG A 1 80 ? -8.156 12.624 -11.158 1.00 41.22 80 ARG A N 1
ATOM 620 C CA . ARG A 1 80 ? -8.231 11.169 -10.933 1.00 41.22 80 ARG A CA 1
ATOM 621 C C . ARG A 1 80 ? -7.262 10.501 -11.917 1.00 41.22 80 ARG A C 1
ATOM 623 O O . ARG A 1 80 ? -7.590 10.315 -13.084 1.00 41.22 80 ARG A O 1
ATOM 630 N N . LYS A 1 81 ? -6.024 10.232 -11.482 1.00 42.09 81 LYS A N 1
ATOM 631 C CA . LYS A 1 81 ? -5.054 9.446 -12.264 1.00 42.09 81 LYS A CA 1
ATOM 632 C C . LYS A 1 81 ? -5.726 8.101 -12.547 1.00 42.09 81 LYS A C 1
ATOM 634 O O . LYS A 1 81 ? -5.997 7.370 -11.603 1.00 42.09 81 LYS A O 1
ATOM 639 N N . HIS A 1 82 ? -6.064 7.827 -13.809 1.00 46.72 82 HIS A N 1
ATOM 640 C CA . HIS A 1 82 ? -6.642 6.547 -14.212 1.00 46.72 82 HIS A CA 1
ATOM 641 C C . HIS A 1 82 ? -5.735 5.429 -13.696 1.00 46.72 82 HIS A C 1
ATOM 643 O O . HIS A 1 82 ? -4.609 5.268 -14.170 1.00 46.72 82 HIS A O 1
ATOM 649 N N . VAL A 1 83 ? -6.212 4.681 -12.704 1.00 54.62 83 VAL A N 1
ATOM 650 C CA . VAL A 1 83 ? -5.562 3.449 -12.275 1.00 54.62 83 VAL A CA 1
ATOM 651 C C . VAL A 1 83 ? -5.917 2.412 -13.331 1.00 54.62 83 VAL A C 1
ATOM 653 O O . VAL A 1 83 ? -6.947 1.743 -13.249 1.00 54.62 83 VAL A O 1
ATOM 656 N N . GLY A 1 84 ? -5.103 2.361 -14.389 1.00 57.25 84 GLY A N 1
ATOM 657 C CA . GLY A 1 84 ? -5.098 1.227 -15.306 1.00 57.25 84 GLY A CA 1
ATOM 658 C C . GLY A 1 84 ? -4.885 -0.053 -14.501 1.00 57.25 84 GLY A C 1
ATOM 659 O O . GLY A 1 84 ? -4.185 -0.027 -13.487 1.00 57.25 84 GLY A O 1
ATOM 660 N N . GLY A 1 85 ? -5.539 -1.141 -14.913 1.00 64.12 85 GLY A N 1
ATOM 661 C CA . GLY A 1 85 ? -5.406 -2.441 -14.257 1.00 64.12 85 GLY A CA 1
ATOM 662 C C . GLY A 1 85 ? -3.942 -2.813 -14.006 1.00 64.12 85 GLY A C 1
ATOM 663 O O . GLY A 1 85 ? -3.039 -2.381 -14.726 1.00 64.12 85 GLY A O 1
ATOM 664 N N . VAL A 1 86 ? -3.707 -3.589 -12.949 1.00 66.81 86 VAL A N 1
ATOM 665 C CA . VAL A 1 86 ? -2.359 -3.990 -12.532 1.00 66.81 86 VAL A CA 1
ATOM 666 C C . VAL A 1 86 ? -1.652 -4.695 -13.703 1.00 66.81 86 VAL A C 1
ATOM 668 O O . VAL A 1 86 ? -2.215 -5.639 -14.259 1.00 66.81 86 VAL A O 1
ATOM 671 N N . PRO A 1 87 ? -0.431 -4.280 -14.099 1.00 67.06 87 PRO A N 1
ATOM 672 C CA . PRO A 1 87 ? 0.275 -4.924 -15.198 1.00 67.06 87 PRO A CA 1
ATOM 673 C C . PRO A 1 87 ? 0.616 -6.384 -14.875 1.00 67.06 87 PRO A C 1
ATOM 675 O O . PRO A 1 87 ? 1.086 -6.705 -13.779 1.00 67.06 87 PRO A O 1
ATOM 678 N N . VAL A 1 88 ? 0.447 -7.261 -15.866 1.00 71.88 88 VAL A N 1
ATOM 679 C CA . VAL A 1 88 ? 0.730 -8.700 -15.751 1.00 71.88 88 VAL A CA 1
ATOM 680 C C . VAL A 1 88 ? 2.168 -8.939 -15.262 1.00 71.88 88 VAL A C 1
ATOM 682 O O . VAL A 1 88 ? 3.119 -8.316 -15.735 1.00 71.88 88 VAL A O 1
ATOM 685 N N . GLY A 1 89 ? 2.344 -9.861 -14.311 1.00 71.12 89 GLY A N 1
ATOM 686 C CA . GLY A 1 89 ? 3.647 -10.259 -13.770 1.00 71.12 89 GLY A CA 1
ATOM 687 C C . GLY A 1 89 ? 4.135 -9.463 -12.556 1.00 71.12 89 GLY A C 1
ATOM 688 O O . GLY A 1 89 ? 5.152 -9.850 -11.969 1.00 71.12 89 GLY A O 1
ATOM 689 N N . HIS A 1 90 ? 3.428 -8.404 -12.148 1.00 76.56 90 HIS A N 1
ATOM 690 C CA . HIS A 1 90 ? 3.721 -7.669 -10.915 1.00 76.56 90 HIS A CA 1
ATOM 691 C C . HIS A 1 90 ? 3.234 -8.421 -9.672 1.00 76.56 90 HIS A C 1
ATOM 693 O O . HIS A 1 90 ? 2.239 -9.145 -9.695 1.00 76.56 90 HIS A O 1
ATOM 699 N N . THR A 1 91 ? 3.937 -8.238 -8.556 1.00 82.12 91 THR A N 1
ATOM 700 C CA . THR A 1 91 ? 3.484 -8.711 -7.243 1.00 82.12 91 THR A CA 1
ATOM 701 C C . THR A 1 91 ? 2.716 -7.602 -6.542 1.00 82.12 91 THR A C 1
ATOM 703 O O . THR A 1 91 ? 3.281 -6.581 -6.146 1.00 82.12 91 THR A O 1
ATOM 706 N N . LEU A 1 92 ? 1.414 -7.810 -6.401 1.00 81.94 92 LEU A N 1
ATOM 707 C CA . LEU A 1 92 ? 0.475 -6.930 -5.736 1.00 81.94 92 LEU A CA 1
ATOM 708 C C . LEU A 1 92 ? 0.579 -7.085 -4.218 1.00 81.94 92 LEU A C 1
ATOM 710 O O . LEU A 1 92 ? 0.320 -8.159 -3.670 1.00 81.94 92 LEU A O 1
ATOM 714 N N . HIS A 1 93 ? 0.901 -5.994 -3.533 1.00 86.69 93 HIS A N 1
ATOM 715 C CA . HIS A 1 93 ? 0.791 -5.886 -2.085 1.00 86.69 93 HIS A CA 1
ATOM 716 C C . HIS A 1 93 ? -0.376 -4.976 -1.730 1.00 86.69 93 HIS A C 1
ATOM 718 O O . HIS A 1 93 ? -0.310 -3.763 -1.925 1.00 86.69 93 HIS A O 1
ATOM 724 N N . VAL A 1 94 ? -1.431 -5.560 -1.171 1.00 87.94 94 VAL A N 1
ATOM 725 C CA . VAL A 1 94 ? -2.614 -4.824 -0.723 1.00 87.94 94 VAL A CA 1
ATOM 726 C C . VAL A 1 94 ? -2.576 -4.693 0.793 1.00 87.94 94 VAL A C 1
ATOM 728 O O . VAL A 1 94 ? -2.357 -5.668 1.511 1.00 87.94 94 VAL A O 1
ATOM 731 N N . SER A 1 95 ? -2.784 -3.484 1.293 1.00 90.88 95 SER A N 1
ATOM 732 C CA . SER A 1 95 ? -2.920 -3.170 2.713 1.00 90.88 95 SER A CA 1
ATOM 733 C C . SER A 1 95 ? -4.173 -2.337 2.939 1.00 90.88 95 SER A C 1
ATOM 735 O O . SER A 1 95 ? -4.478 -1.447 2.152 1.00 90.88 95 SER A O 1
ATOM 737 N N . LEU A 1 96 ? -4.891 -2.607 4.022 1.00 91.81 96 LEU A N 1
ATOM 738 C CA . LEU A 1 96 ? -6.036 -1.820 4.445 1.00 91.81 96 LEU A CA 1
ATOM 739 C C . LEU A 1 96 ? -5.622 -0.860 5.543 1.00 91.81 96 LEU A C 1
ATOM 741 O O . LEU A 1 96 ? -4.950 -1.268 6.487 1.00 91.81 96 LEU A O 1
ATOM 745 N N . VAL A 1 97 ? -6.081 0.382 5.471 1.00 93.38 97 VAL A N 1
ATOM 746 C CA . VAL A 1 97 ? -5.983 1.346 6.562 1.00 93.38 97 VAL A CA 1
ATOM 747 C C . VAL A 1 97 ? -7.393 1.688 7.029 1.00 93.38 97 VAL A C 1
ATOM 749 O O . VAL A 1 97 ? -8.164 2.330 6.324 1.00 93.38 97 VAL A O 1
ATOM 752 N N . LEU A 1 98 ? -7.730 1.255 8.240 1.00 92.94 98 LEU A N 1
ATOM 753 C CA . LEU A 1 98 ? -9.005 1.539 8.895 1.00 92.94 98 LEU A CA 1
ATOM 754 C C . LEU A 1 98 ? -8.829 2.690 9.887 1.00 92.94 98 LEU A C 1
ATOM 756 O O . LEU A 1 98 ? -7.991 2.608 10.790 1.00 92.94 98 LEU A O 1
ATOM 760 N N . LEU A 1 99 ? -9.637 3.740 9.759 1.00 93.56 99 LEU A N 1
ATOM 761 C CA . LEU A 1 99 ? -9.726 4.832 10.725 1.00 93.56 99 LEU A CA 1
ATOM 762 C C . LEU A 1 99 ? -10.916 4.600 11.661 1.00 93.56 99 LEU A C 1
ATOM 764 O O . LEU A 1 99 ? -12.073 4.580 11.238 1.00 93.56 99 LEU A O 1
ATOM 768 N N . MET A 1 100 ? -10.628 4.458 12.951 1.00 93.25 100 MET A N 1
ATOM 769 C CA . MET A 1 100 ? -11.606 4.167 13.998 1.00 93.25 100 MET A CA 1
ATOM 770 C C . MET A 1 100 ? -11.599 5.241 15.086 1.00 93.25 100 MET A C 1
ATOM 772 O O . MET A 1 100 ? -10.521 5.661 15.506 1.00 93.25 100 MET A O 1
ATOM 776 N N . PRO A 1 101 ? -12.760 5.633 15.634 1.00 93.06 101 PRO A N 1
ATOM 777 C CA . PRO A 1 101 ? -12.798 6.355 16.897 1.00 93.06 101 PRO A CA 1
ATOM 778 C C . PRO A 1 101 ? -12.419 5.452 18.069 1.00 93.06 101 PRO A C 1
ATOM 780 O O . PRO A 1 101 ? -12.864 4.299 18.155 1.00 93.06 101 PRO A O 1
ATOM 783 N N . GLU A 1 102 ? -11.692 6.012 19.033 1.00 90.06 102 GLU A N 1
ATOM 784 C CA . GLU A 1 102 ? -11.447 5.384 20.331 1.00 90.06 102 GLU A CA 1
ATOM 785 C C . GLU A 1 102 ? -12.662 5.542 21.268 1.00 90.06 102 GLU A C 1
ATOM 787 O O . GLU A 1 102 ? -12.569 6.087 22.364 1.00 90.06 102 GLU A O 1
ATOM 792 N N . SER A 1 103 ? -13.828 5.058 20.838 1.00 90.25 103 SER A N 1
ATOM 793 C CA . SER A 1 103 ? -15.049 5.049 21.657 1.00 90.25 103 SER A CA 1
ATOM 794 C C . SER A 1 103 ? -15.092 3.850 22.605 1.00 90.25 103 SER A C 1
ATOM 796 O O . SER A 1 103 ? -14.537 2.793 22.301 1.00 90.25 103 SER A O 1
ATOM 798 N N . ASP A 1 104 ? -15.808 3.963 23.726 1.00 89.56 104 ASP A N 1
ATOM 799 C CA . ASP A 1 104 ? -15.973 2.838 24.660 1.00 89.56 104 ASP A CA 1
ATOM 800 C C . ASP A 1 104 ? -16.698 1.646 24.018 1.00 89.56 104 ASP A C 1
ATOM 802 O O . ASP A 1 104 ? -16.358 0.497 24.291 1.00 89.56 104 ASP A O 1
ATOM 806 N N . PHE A 1 105 ? -17.592 1.909 23.058 1.00 90.62 105 PHE A N 1
ATOM 807 C CA . PHE A 1 105 ? -18.196 0.874 22.218 1.00 90.62 105 PHE A CA 1
ATOM 808 C C . PHE A 1 105 ? -17.143 0.113 21.397 1.00 90.62 105 PHE A C 1
ATOM 810 O O . PHE A 1 105 ? -17.047 -1.109 21.479 1.00 90.62 105 PHE A O 1
ATOM 817 N N . ASN A 1 106 ? -16.286 0.827 20.657 1.00 90.88 106 ASN A N 1
ATOM 818 C CA . ASN A 1 106 ? -15.216 0.199 19.879 1.00 90.88 106 ASN A CA 1
ATOM 819 C C . ASN A 1 106 ? -14.170 -0.490 20.765 1.00 90.88 106 ASN A C 1
ATOM 821 O O . ASN A 1 106 ? -13.542 -1.449 20.326 1.00 90.88 106 ASN A O 1
ATOM 825 N N . ARG A 1 107 ? -13.960 -0.024 21.996 1.00 88.12 107 ARG A N 1
ATOM 826 C CA . ARG A 1 107 ? -13.061 -0.676 22.958 1.00 88.12 107 ARG A CA 1
ATOM 827 C C . ARG A 1 107 ? -13.648 -1.977 23.501 1.00 88.12 107 ARG A C 1
ATOM 829 O O . ARG A 1 107 ? -12.900 -2.933 23.676 1.00 88.12 107 ARG A O 1
ATOM 836 N N . GLY A 1 108 ? -14.960 -2.017 23.740 1.00 86.75 108 GLY A N 1
ATOM 837 C CA . GLY A 1 108 ? -15.670 -3.222 24.175 1.00 86.75 108 GLY A CA 1
ATOM 838 C C . GLY A 1 108 ? -15.716 -4.309 23.100 1.00 86.75 108 GLY A C 1
ATOM 839 O O . GLY A 1 108 ? -15.734 -5.498 23.414 1.00 86.75 108 GLY A O 1
ATOM 840 N N . ILE A 1 109 ? -15.667 -3.915 21.825 1.00 86.69 109 ILE A N 1
ATOM 841 C CA . ILE A 1 109 ? -15.523 -4.852 20.713 1.00 86.69 109 ILE A CA 1
ATOM 842 C C . ILE A 1 109 ? -14.070 -5.339 20.684 1.00 86.69 109 ILE A C 1
ATOM 844 O O . ILE A 1 109 ? -13.143 -4.564 20.450 1.00 86.69 109 ILE A O 1
ATOM 848 N N . GLY A 1 110 ? -13.869 -6.630 20.954 1.00 87.50 110 GLY A N 1
ATOM 849 C CA . GLY A 1 110 ? -12.564 -7.295 20.935 1.00 87.50 110 GLY A CA 1
ATOM 850 C C . GLY A 1 110 ? -12.037 -7.532 19.515 1.00 87.50 110 GLY A C 1
ATOM 851 O O . GLY A 1 110 ? -12.099 -6.663 18.648 1.00 87.50 110 GLY A O 1
ATOM 852 N N . VAL A 1 111 ? -11.484 -8.712 19.251 1.00 90.69 111 VAL A N 1
ATOM 853 C CA . VAL A 1 111 ? -11.006 -9.069 17.904 1.00 90.69 111 VAL A CA 1
ATOM 854 C C . VAL A 1 111 ? -12.179 -9.103 16.921 1.00 90.69 111 VAL A C 1
ATOM 856 O O . VAL A 1 111 ? -13.253 -9.588 17.257 1.00 90.69 111 VAL A O 1
ATOM 859 N N . PHE A 1 112 ? -11.970 -8.591 15.718 1.00 91.12 112 PHE A N 1
ATOM 860 C CA . PHE A 1 112 ? -12.869 -8.713 14.572 1.00 91.12 112 PHE A CA 1
ATOM 861 C C . PHE A 1 112 ? -12.054 -9.244 13.399 1.00 91.12 112 PHE A C 1
ATOM 863 O O . PHE A 1 112 ? -10.829 -9.147 13.406 1.00 91.12 112 PHE A O 1
ATOM 870 N N . GLN A 1 113 ? -12.706 -9.827 12.410 1.00 92.12 113 GLN A N 1
ATOM 871 C CA . GLN A 1 113 ? -12.033 -10.459 11.291 1.00 92.12 113 GLN A CA 1
ATOM 872 C C . GLN A 1 113 ? -12.311 -9.668 10.020 1.00 92.12 113 GLN A C 1
ATOM 874 O O . GLN A 1 113 ? -13.430 -9.229 9.767 1.00 92.12 113 GLN A O 1
ATOM 879 N N . LEU A 1 114 ? -11.266 -9.443 9.242 1.00 92.12 114 LEU A N 1
ATOM 880 C CA . LEU A 1 114 ? -11.352 -8.841 7.926 1.00 92.12 114 LEU A CA 1
ATOM 881 C C . LEU A 1 114 ? -11.230 -9.986 6.923 1.00 92.12 114 LEU A C 1
ATOM 883 O O . LEU A 1 114 ? -10.322 -10.806 7.045 1.00 92.12 114 LEU A O 1
ATOM 887 N N . ASN A 1 115 ? -12.189 -10.123 6.015 1.00 92.50 115 ASN A N 1
ATOM 888 C CA . ASN A 1 115 ? -12.142 -11.118 4.948 1.00 92.50 115 ASN A CA 1
ATOM 889 C C . ASN A 1 115 ? -12.042 -10.392 3.619 1.00 92.50 115 ASN A C 1
ATOM 891 O O . ASN A 1 115 ? -12.888 -9.557 3.304 1.00 92.50 115 ASN A O 1
ATOM 895 N N . GLU A 1 116 ? -11.006 -10.692 2.859 1.00 90.88 116 GLU A N 1
ATOM 896 C CA . GLU A 1 116 ? -10.702 -9.993 1.628 1.00 90.88 116 GLU A CA 1
ATOM 897 C C . GLU A 1 116 ? -10.652 -10.972 0.466 1.00 90.88 116 GLU A C 1
ATOM 899 O O . GLU A 1 116 ? -10.006 -12.018 0.521 1.00 90.88 116 GLU A O 1
ATOM 904 N N . GLU A 1 117 ? -11.339 -10.617 -0.607 1.00 91.31 117 GLU A N 1
ATOM 905 C CA . GLU A 1 117 ? -11.487 -11.436 -1.794 1.00 91.31 117 GLU A CA 1
ATOM 906 C C . GLU A 1 117 ? -11.013 -10.644 -3.005 1.00 91.31 117 GLU A C 1
ATOM 908 O O . GLU A 1 117 ? -11.480 -9.537 -3.276 1.00 91.31 117 GLU A O 1
ATOM 913 N N . LEU A 1 118 ? -10.070 -11.222 -3.735 1.00 89.19 118 LEU A N 1
ATOM 914 C CA . LEU A 1 118 ? -9.625 -10.723 -5.022 1.00 89.19 118 LEU A CA 1
ATOM 915 C C . LEU A 1 118 ? -10.565 -11.270 -6.092 1.00 89.19 118 LEU A C 1
ATOM 917 O O . LEU A 1 118 ? -10.711 -12.485 -6.211 1.00 89.19 118 LEU A O 1
ATOM 921 N N . LEU A 1 119 ? -11.208 -10.385 -6.840 1.00 88.12 119 LEU A N 1
ATOM 922 C CA . LEU A 1 119 ? -12.182 -10.721 -7.868 1.00 88.12 119 LEU A CA 1
ATOM 923 C C . LEU A 1 119 ? -11.563 -10.574 -9.253 1.00 88.12 119 LEU A C 1
ATOM 925 O O . LEU A 1 119 ? -10.886 -9.580 -9.547 1.00 88.12 119 LEU A O 1
ATOM 929 N N . SER A 1 120 ? -11.838 -11.555 -10.104 1.00 85.56 120 SER A N 1
ATOM 930 C CA . SER A 1 120 ? -11.512 -11.495 -11.520 1.00 85.56 120 SER A CA 1
ATOM 931 C C . SER A 1 120 ? -12.513 -10.652 -12.305 1.00 85.56 120 SER A C 1
ATOM 933 O O . SER A 1 120 ? -13.553 -10.258 -11.779 1.00 85.56 120 SER A O 1
ATOM 935 N N . VAL A 1 121 ? -12.196 -10.417 -13.579 1.00 79.56 121 VAL A N 1
ATOM 936 C CA . VAL A 1 121 ? -13.070 -9.764 -14.563 1.00 79.56 121 VAL A CA 1
ATOM 937 C C . VAL A 1 121 ? -14.417 -10.482 -14.686 1.00 79.56 121 VAL A C 1
ATOM 939 O O . VAL A 1 121 ? -15.456 -9.843 -14.812 1.00 79.56 121 VAL A O 1
ATOM 942 N N . ASP A 1 122 ? -14.405 -11.811 -14.577 1.00 77.81 122 ASP A N 1
ATOM 943 C CA . ASP A 1 122 ? -15.607 -12.646 -14.656 1.00 77.81 122 ASP A CA 1
ATOM 944 C C . ASP A 1 122 ? -16.423 -12.654 -13.341 1.00 77.81 122 ASP A C 1
ATOM 946 O O . ASP A 1 122 ? -17.479 -13.274 -13.255 1.00 77.81 122 ASP A O 1
ATOM 950 N N . GLY A 1 123 ? -15.949 -11.954 -12.301 1.00 78.50 123 GLY A N 1
ATOM 951 C CA . GLY A 1 123 ? -16.558 -11.916 -10.966 1.00 78.50 123 GLY A CA 1
ATOM 952 C C . GLY A 1 123 ? -16.149 -13.071 -10.047 1.00 78.50 123 GLY A C 1
ATOM 953 O O . GLY A 1 123 ? -16.517 -13.074 -8.869 1.00 78.50 123 GLY A O 1
ATOM 954 N N . ASP A 1 124 ? -15.352 -14.014 -10.551 1.00 86.00 124 ASP A N 1
ATOM 955 C CA . ASP A 1 124 ? -14.844 -15.154 -9.791 1.00 86.00 124 ASP A CA 1
ATOM 956 C C . ASP A 1 124 ? -13.802 -14.746 -8.749 1.00 86.00 124 ASP A C 1
ATOM 958 O O . ASP A 1 124 ? -12.993 -13.836 -8.949 1.00 86.00 124 ASP A O 1
ATOM 962 N N . VAL A 1 125 ? -13.787 -15.456 -7.621 1.00 88.25 125 VAL A N 1
ATOM 963 C CA . VAL A 1 125 ? -12.827 -15.199 -6.547 1.00 88.25 125 VAL A CA 1
ATOM 964 C C . VAL A 1 125 ? -11.491 -15.871 -6.868 1.00 88.25 125 VAL A C 1
ATOM 966 O O . VAL A 1 125 ? -11.355 -17.087 -6.769 1.00 88.25 125 VAL A O 1
ATOM 969 N N . ILE A 1 126 ? -10.485 -15.063 -7.199 1.00 86.81 126 ILE A N 1
ATOM 970 C CA . ILE A 1 126 ? -9.114 -15.498 -7.503 1.00 86.81 126 ILE A CA 1
ATOM 971 C C . ILE A 1 126 ? -8.408 -15.962 -6.231 1.00 86.81 126 ILE A C 1
ATOM 973 O O . ILE A 1 126 ? -7.710 -16.973 -6.197 1.00 86.81 126 ILE A O 1
ATOM 977 N N . THR A 1 127 ? -8.509 -15.165 -5.171 1.00 87.31 127 THR A N 1
ATOM 978 C CA . THR A 1 127 ? -7.790 -15.400 -3.918 1.00 87.31 127 THR A CA 1
ATOM 979 C C . THR A 1 127 ? -8.594 -14.837 -2.764 1.00 87.31 127 THR A C 1
ATOM 981 O O . THR A 1 127 ? -9.140 -13.741 -2.858 1.00 87.31 127 THR A O 1
ATOM 984 N N . ARG A 1 128 ? -8.635 -15.584 -1.662 1.00 90.00 128 ARG A N 1
ATOM 985 C CA . ARG A 1 128 ? -9.198 -15.137 -0.391 1.00 90.00 128 ARG A CA 1
ATOM 986 C C . ARG A 1 128 ? -8.091 -15.022 0.642 1.00 90.00 128 ARG A C 1
ATOM 988 O O . ARG A 1 128 ? -7.240 -15.904 0.736 1.00 90.00 128 ARG A O 1
ATOM 995 N N . SER A 1 129 ? -8.129 -13.959 1.424 1.00 90.56 129 SER A N 1
ATOM 996 C CA . SER A 1 129 ? -7.345 -13.807 2.641 1.00 90.56 129 SER A CA 1
ATOM 997 C C . SER A 1 129 ? -8.280 -13.429 3.768 1.00 90.56 129 SER A C 1
ATOM 999 O O . SER A 1 129 ? -9.352 -12.869 3.549 1.00 90.56 129 SER A O 1
ATOM 1001 N N . SER A 1 130 ? -7.896 -13.790 4.983 1.00 90.94 130 SER A N 1
ATOM 1002 C CA . SER A 1 130 ? -8.613 -13.305 6.138 1.00 90.94 130 SER A CA 1
ATOM 1003 C C . SER A 1 130 ? -7.671 -13.065 7.298 1.00 90.94 130 SER A C 1
ATOM 1005 O O . SER A 1 130 ? -6.887 -13.940 7.670 1.00 90.94 130 SER A O 1
ATOM 1007 N N . GLN A 1 131 ? -7.751 -11.863 7.862 1.00 91.75 131 GLN A N 1
ATOM 1008 C CA . GLN A 1 131 ? -6.857 -11.399 8.910 1.00 91.75 131 GLN A CA 1
ATOM 1009 C C . GLN A 1 131 ? -7.643 -10.967 10.152 1.00 91.75 131 GLN A C 1
ATOM 1011 O O . GLN A 1 131 ? -8.551 -10.129 10.066 1.00 91.75 131 GLN A O 1
ATOM 1016 N N . PRO A 1 132 ? -7.307 -11.498 11.341 1.00 91.94 132 PRO A N 1
ATOM 1017 C CA . PRO A 1 132 ? -7.860 -11.001 12.586 1.00 91.94 132 PRO A CA 1
ATOM 1018 C C . PRO A 1 132 ? -7.250 -9.636 12.913 1.00 91.94 132 PRO A C 1
ATOM 1020 O O . PRO A 1 132 ? -6.037 -9.439 12.899 1.00 91.94 132 PRO A O 1
ATOM 1023 N N . CYS A 1 133 ? -8.109 -8.692 13.261 1.00 89.50 133 CYS A N 1
ATOM 1024 C CA . CYS A 1 133 ? -7.760 -7.317 13.562 1.00 89.50 133 CYS A CA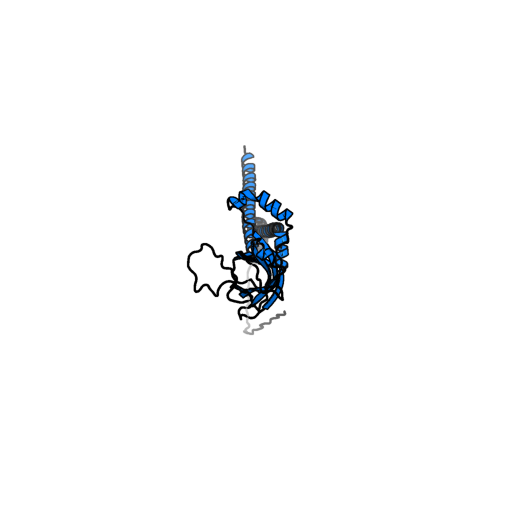 1
ATOM 1025 C C . CYS A 1 133 ? -8.285 -6.939 14.948 1.00 89.50 133 CYS A C 1
ATOM 1027 O O . CYS A 1 133 ? -9.325 -7.413 15.409 1.00 89.50 133 CYS A O 1
ATOM 1029 N N . MET A 1 134 ? -7.573 -6.057 15.643 1.00 90.06 134 MET A N 1
ATOM 1030 C CA . MET A 1 134 ? -7.989 -5.571 16.956 1.00 90.06 134 MET A CA 1
ATOM 1031 C C . MET A 1 134 ? -7.595 -4.107 17.117 1.00 90.06 134 MET A C 1
ATOM 1033 O O . MET A 1 134 ? -6.514 -3.692 16.697 1.00 90.06 134 MET A O 1
ATOM 1037 N N . LEU A 1 135 ? -8.469 -3.318 17.747 1.00 90.50 135 LEU A N 1
ATOM 1038 C CA . LEU A 1 135 ? -8.109 -1.976 18.195 1.00 90.50 135 LEU A CA 1
ATOM 1039 C C . LEU A 1 135 ? -6.965 -2.080 19.202 1.00 90.50 135 LEU A C 1
ATOM 1041 O O . LEU A 1 135 ? -6.957 -2.972 20.054 1.00 90.50 135 LEU A O 1
ATOM 1045 N N . ARG A 1 136 ? -5.986 -1.176 19.113 1.00 90.50 136 ARG A N 1
ATOM 1046 C CA . ARG A 1 136 ? -4.836 -1.246 20.017 1.00 90.50 136 ARG A CA 1
ATOM 1047 C C . ARG A 1 136 ? -5.333 -0.995 21.430 1.00 90.50 136 ARG A C 1
ATOM 1049 O O . ARG A 1 136 ? -5.847 0.078 21.732 1.00 90.50 136 ARG A O 1
ATOM 1056 N N . PHE A 1 137 ? -5.149 -1.986 22.291 1.00 90.12 137 PHE A N 1
ATOM 1057 C CA . PHE A 1 137 ? -5.449 -1.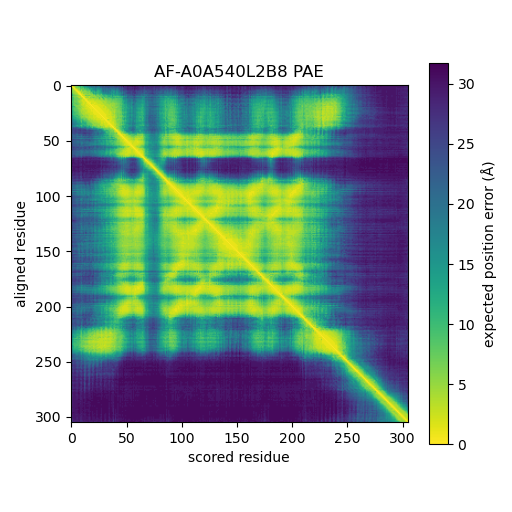816 23.698 1.00 90.12 137 PHE A CA 1
ATOM 1058 C C . PHE A 1 137 ? -4.521 -0.757 24.299 1.00 90.12 137 PHE A C 1
ATOM 1060 O O . PHE A 1 137 ? -3.302 -0.801 24.114 1.00 90.12 137 PHE A O 1
ATOM 1067 N N . ARG A 1 138 ? -5.118 0.184 25.025 1.00 89.88 138 ARG A N 1
ATOM 1068 C CA . ARG A 1 138 ? -4.426 1.182 25.837 1.00 89.88 138 ARG A CA 1
ATOM 1069 C C . ARG A 1 138 ? -5.000 1.131 27.240 1.00 89.88 138 ARG A C 1
ATOM 1071 O O . ARG A 1 138 ? -6.216 1.017 27.408 1.00 89.88 138 ARG A O 1
ATOM 1078 N N . SER A 1 139 ? -4.124 1.219 28.233 1.00 93.19 139 SER A N 1
ATOM 1079 C CA . SER A 1 139 ? -4.537 1.254 29.631 1.00 93.19 139 SER A CA 1
ATOM 1080 C C . SER A 1 139 ? -5.264 2.565 29.950 1.00 93.19 139 SER A C 1
ATOM 1082 O O . SER A 1 139 ? -5.117 3.573 29.255 1.00 93.19 139 SER A O 1
ATOM 1084 N N . LEU A 1 140 ? -6.071 2.554 31.013 1.00 92.56 140 LEU A N 1
ATOM 1085 C CA . LEU A 1 140 ? -6.796 3.742 31.465 1.00 92.56 140 LEU A CA 1
ATOM 1086 C C . LEU A 1 140 ? -5.846 4.915 31.794 1.00 92.56 140 LEU A C 1
ATOM 1088 O O . LEU A 1 140 ? -6.125 6.017 31.324 1.00 92.56 140 LEU A O 1
ATOM 1092 N N . PRO A 1 141 ? -4.707 4.715 32.493 1.00 94.88 141 PRO A N 1
ATOM 1093 C CA . PRO A 1 141 ? -3.760 5.801 32.743 1.00 94.88 141 PRO A CA 1
ATOM 1094 C C . PRO A 1 141 ? -3.177 6.410 31.461 1.00 94.88 141 PRO A C 1
ATOM 1096 O O . PRO A 1 141 ? -3.172 7.629 31.337 1.00 94.88 141 PRO A O 1
ATOM 1099 N N . ASP A 1 142 ? -2.771 5.591 30.477 1.00 93.06 142 ASP A N 1
ATOM 1100 C CA . ASP A 1 142 ? -2.241 6.084 29.189 1.00 93.06 142 ASP A CA 1
ATOM 1101 C C . ASP A 1 142 ? -3.261 6.968 28.464 1.00 93.06 142 ASP A C 1
ATOM 1103 O O . ASP A 1 142 ? -2.939 8.042 27.955 1.00 93.06 142 ASP A O 1
ATOM 1107 N N . ARG A 1 143 ? -4.528 6.542 28.477 1.00 91.25 143 ARG A N 1
ATOM 1108 C CA . ARG A 1 143 ? -5.629 7.310 27.897 1.00 91.25 143 ARG A CA 1
ATOM 1109 C C . ARG A 1 143 ? -5.804 8.656 28.589 1.00 91.25 143 ARG A C 1
ATOM 1111 O O . ARG A 1 143 ? -5.865 9.667 27.902 1.00 91.25 143 ARG A O 1
ATOM 1118 N N . LEU A 1 144 ? -5.860 8.674 29.922 1.00 93.62 144 LEU A N 1
ATOM 1119 C CA . LEU A 1 144 ? -6.028 9.915 30.679 1.00 93.62 144 LEU A CA 1
ATOM 1120 C C . LEU A 1 144 ? -4.868 10.877 30.434 1.00 93.62 144 LEU A C 1
ATOM 1122 O O . LEU A 1 144 ? -5.103 12.052 30.168 1.00 93.62 144 LEU A O 1
ATOM 1126 N N . THR A 1 145 ? -3.630 10.382 30.458 1.00 95.12 145 THR A N 1
ATOM 1127 C CA . THR A 1 145 ? -2.452 11.201 30.166 1.00 95.12 145 THR A CA 1
ATOM 1128 C C . THR A 1 145 ? -2.505 11.755 28.747 1.00 95.12 145 THR A C 1
ATOM 1130 O O . THR A 1 145 ? -2.251 12.939 28.558 1.00 95.12 145 THR A O 1
ATOM 1133 N N . ARG A 1 146 ? -2.889 10.957 27.742 1.00 91.44 146 ARG A N 1
ATOM 1134 C CA . ARG A 1 146 ? -3.016 11.438 26.360 1.00 91.44 146 ARG A CA 1
ATOM 1135 C C . ARG A 1 146 ? -4.123 12.472 26.207 1.00 91.44 146 ARG A C 1
ATOM 1137 O O . ARG A 1 146 ? -3.875 13.487 25.571 1.00 91.44 146 ARG A O 1
ATOM 1144 N N . THR A 1 147 ? -5.307 12.243 26.771 1.00 92.81 147 THR A N 1
ATOM 1145 C CA . THR A 1 147 ? -6.412 13.213 26.720 1.00 92.81 147 THR A CA 1
ATOM 1146 C C . THR A 1 147 ? -6.035 14.499 27.459 1.00 92.81 147 THR A C 1
ATOM 1148 O O . THR A 1 147 ? -6.346 15.582 26.978 1.00 92.81 147 THR A O 1
ATOM 1151 N N . PHE A 1 148 ? -5.287 14.410 28.564 1.00 94.25 148 PHE A N 1
ATOM 1152 C CA . PHE A 1 148 ? -4.755 15.575 29.276 1.00 94.25 148 PHE A CA 1
ATOM 1153 C C . PHE A 1 148 ? -3.720 16.344 28.438 1.00 94.25 148 PHE A C 1
ATOM 1155 O O . PHE A 1 148 ? -3.866 17.545 28.229 1.00 94.25 148 PHE A O 1
ATOM 1162 N N . LEU A 1 149 ? -2.712 15.654 27.891 1.00 93.69 149 LEU A N 1
ATOM 1163 C CA . LEU A 1 149 ? -1.675 16.256 27.040 1.00 93.69 149 LEU A CA 1
ATOM 1164 C C . LEU A 1 149 ? -2.248 16.822 25.732 1.00 93.69 149 LEU A C 1
ATOM 1166 O O . LEU A 1 149 ? -1.814 17.871 25.265 1.00 93.69 149 LEU A O 1
ATOM 1170 N N . MET A 1 150 ? -3.234 16.143 25.141 1.00 91.94 150 MET A N 1
ATOM 1171 C CA . MET A 1 150 ? -3.950 16.592 23.947 1.00 91.94 150 MET A CA 1
ATOM 1172 C C . MET A 1 150 ? -5.159 17.483 24.272 1.00 91.94 150 MET A C 1
ATOM 1174 O O . MET A 1 150 ? -5.918 17.800 23.363 1.00 91.94 150 MET A O 1
ATOM 1178 N N . GLY A 1 151 ? -5.338 17.942 25.515 1.00 94.00 151 GLY A N 1
ATOM 1179 C CA . GLY A 1 151 ? -6.532 18.690 25.925 1.00 94.00 151 GLY A CA 1
ATOM 1180 C C . GLY A 1 151 ? -6.767 19.948 25.085 1.00 94.00 151 GLY A C 1
ATOM 1181 O O . GLY A 1 151 ? -7.835 20.116 24.503 1.00 94.00 151 GLY A O 1
ATOM 1182 N N . VAL A 1 152 ? -5.740 20.791 24.938 1.00 93.62 152 VAL A N 1
ATOM 1183 C CA . VAL A 1 152 ? -5.809 22.009 24.110 1.00 93.62 152 VAL A CA 1
ATOM 1184 C C . VAL A 1 152 ? -6.107 21.698 22.630 1.00 93.62 152 VAL A C 1
ATOM 1186 O O . VAL A 1 152 ? -7.084 22.238 22.109 1.00 93.62 152 VAL A O 1
ATOM 1189 N N . PRO A 1 153 ? -5.349 20.829 21.926 1.00 93.19 153 PRO A N 1
ATOM 1190 C CA . PRO A 1 153 ? -5.626 20.547 20.515 1.00 93.19 153 PRO A CA 1
ATOM 1191 C C . PRO A 1 153 ? -6.943 19.793 20.266 1.00 93.19 153 PRO A C 1
ATOM 1193 O O . PRO A 1 153 ? -7.502 19.940 19.181 1.00 93.19 153 PRO A O 1
ATOM 1196 N N . LEU A 1 154 ? -7.455 19.016 21.229 1.00 92.00 154 LEU A N 1
ATOM 1197 C CA . LEU A 1 154 ? -8.775 18.376 21.137 1.00 92.00 154 LEU A CA 1
ATOM 1198 C C . LEU A 1 154 ? -9.907 19.410 21.240 1.00 92.00 154 LEU A C 1
ATOM 1200 O O . LEU A 1 154 ? -10.822 19.387 20.422 1.00 92.00 154 LEU A O 1
ATOM 1204 N N . LEU A 1 155 ? -9.830 20.345 22.197 1.00 93.69 155 LEU A N 1
ATOM 1205 C CA . LEU A 1 155 ? -10.845 21.395 22.381 1.00 93.69 155 LEU A CA 1
ATOM 1206 C C . LEU A 1 155 ? -10.902 22.374 21.204 1.00 93.69 155 LEU A C 1
ATOM 1208 O O . LEU A 1 155 ? -11.977 22.838 20.837 1.00 93.69 155 LEU A O 1
ATOM 1212 N N . LEU A 1 156 ? -9.749 22.670 20.602 1.00 93.44 156 LEU A N 1
ATOM 1213 C CA . LEU A 1 156 ? -9.649 23.515 19.410 1.00 93.44 156 LEU A CA 1
ATOM 1214 C C . LEU A 1 156 ? -10.051 22.788 18.113 1.00 93.44 156 LEU A C 1
ATOM 1216 O O . LEU A 1 156 ? -10.108 23.419 17.062 1.00 93.44 156 LEU A O 1
ATOM 1220 N N . GLY A 1 157 ? -10.299 21.474 18.158 1.00 89.62 157 GLY A N 1
ATOM 1221 C CA . GLY A 1 157 ? -10.678 20.674 16.990 1.00 89.62 157 GLY A CA 1
ATOM 1222 C C . GLY A 1 157 ? -9.534 20.363 16.015 1.00 89.62 157 GLY A C 1
ATOM 1223 O O . GLY A 1 157 ? -9.784 19.836 14.934 1.00 89.62 157 GLY A O 1
ATOM 1224 N N . PHE A 1 158 ? -8.279 20.653 16.375 1.00 87.94 158 PHE A N 1
ATOM 1225 C CA . PHE A 1 158 ? -7.110 20.318 15.550 1.00 87.94 158 PHE A CA 1
ATOM 1226 C C . PHE A 1 158 ? -6.746 18.833 15.605 1.00 87.94 158 PHE A C 1
ATOM 1228 O O . PHE A 1 158 ? -6.164 18.296 14.664 1.00 87.94 158 PHE A O 1
ATOM 1235 N N . SER A 1 159 ? -7.059 18.172 16.717 1.00 88.50 159 SER A N 1
ATOM 1236 C CA . SER A 1 159 ? -6.835 16.742 16.918 1.00 88.50 159 SER A CA 1
ATOM 1237 C C . SER A 1 159 ? -8.148 16.050 17.265 1.00 88.50 159 SER A C 1
ATOM 1239 O O . SER A 1 159 ? -9.070 16.675 17.782 1.00 88.50 159 SER A O 1
ATOM 1241 N N . GLY A 1 160 ? -8.224 14.745 17.011 1.00 87.31 160 GLY A N 1
ATOM 1242 C CA . GLY A 1 160 ? -9.364 13.910 17.379 1.00 87.31 160 GLY A CA 1
ATOM 1243 C C . GLY A 1 160 ? -8.915 12.596 18.011 1.00 87.31 160 GLY A C 1
ATOM 1244 O O . GLY A 1 160 ? -7.831 12.086 17.715 1.00 87.31 160 GLY A O 1
ATOM 1245 N N . GLU A 1 161 ? -9.769 12.012 18.851 1.00 90.62 161 GLU A N 1
ATOM 1246 C CA . GLU A 1 161 ? -9.542 10.709 19.495 1.00 90.62 161 GLU A CA 1
ATOM 1247 C C . GLU A 1 161 ? -9.776 9.548 18.515 1.00 90.62 161 GLU A C 1
ATOM 1249 O O . GLU A 1 161 ? -10.693 8.734 18.643 1.00 90.62 161 GLU A O 1
ATOM 1254 N N . THR A 1 162 ? -8.942 9.498 17.480 1.00 91.50 162 THR A N 1
ATOM 1255 C CA . THR A 1 162 ? -8.989 8.482 16.431 1.00 91.50 162 THR A CA 1
ATOM 1256 C C . THR A 1 162 ? -7.728 7.633 16.426 1.00 91.50 162 THR A C 1
ATOM 1258 O O . THR A 1 162 ? -6.646 8.046 16.859 1.00 91.50 162 THR A O 1
ATOM 1261 N N . GLN A 1 163 ? -7.882 6.419 15.914 1.00 91.06 163 GLN A N 1
ATOM 1262 C CA . GLN A 1 163 ? -6.826 5.451 15.742 1.00 91.06 163 GLN A CA 1
ATOM 1263 C C . GLN A 1 163 ? -6.852 4.902 14.314 1.00 91.06 163 GLN A C 1
ATOM 1265 O O . GLN A 1 163 ? -7.891 4.473 13.818 1.00 91.06 163 GLN A O 1
ATOM 1270 N N . LYS A 1 164 ? -5.675 4.865 13.682 1.00 92.12 164 LYS A N 1
ATOM 1271 C CA . LYS A 1 164 ? -5.453 4.173 12.410 1.00 92.12 164 LYS A CA 1
ATOM 1272 C C . LYS A 1 164 ? -4.956 2.752 12.674 1.00 92.12 164 LYS A C 1
ATOM 1274 O O . LYS A 1 164 ? -4.048 2.560 13.486 1.00 92.12 164 LYS A O 1
ATOM 1279 N N . SER A 1 165 ? -5.551 1.770 12.009 1.00 90.31 165 SER A N 1
ATOM 1280 C CA . SER A 1 165 ? -5.130 0.370 12.034 1.00 90.31 165 SER A CA 1
ATOM 1281 C C . SER A 1 165 ? -4.786 -0.069 10.616 1.00 90.31 165 SER A C 1
ATOM 1283 O O . SER A 1 165 ? -5.648 -0.031 9.741 1.00 90.31 165 SER A O 1
ATOM 1285 N N . THR A 1 166 ? -3.522 -0.435 10.393 1.00 90.94 166 THR A N 1
ATOM 1286 C CA . THR A 1 166 ? -3.040 -0.918 9.095 1.00 90.94 166 THR A CA 1
ATOM 1287 C C . THR A 1 166 ? -2.933 -2.435 9.123 1.00 90.94 166 THR A C 1
ATOM 1289 O O . THR A 1 166 ? -2.258 -2.989 9.991 1.00 90.94 166 THR A O 1
ATOM 1292 N N . VAL A 1 167 ? -3.567 -3.097 8.163 1.00 88.62 167 VAL A N 1
ATOM 1293 C CA . VAL A 1 167 ? -3.641 -4.557 8.056 1.00 88.62 167 VAL A CA 1
ATOM 1294 C C . VAL A 1 167 ? -3.138 -4.951 6.676 1.00 88.62 167 VAL A C 1
ATOM 1296 O O . VAL A 1 167 ? -3.578 -4.390 5.678 1.00 88.62 167 VAL A O 1
ATOM 1299 N N . GLN A 1 168 ? -2.196 -5.890 6.597 1.00 84.62 168 GLN A N 1
ATOM 1300 C CA . GLN A 1 168 ? -1.768 -6.421 5.302 1.00 84.62 168 GLN A CA 1
ATOM 1301 C C . GLN A 1 168 ? -2.799 -7.442 4.837 1.00 84.62 168 GLN A C 1
ATOM 1303 O O . GLN A 1 168 ? -2.978 -8.463 5.489 1.00 84.62 168 GLN A O 1
ATOM 1308 N N . ILE A 1 169 ? -3.460 -7.138 3.725 1.00 77.94 169 ILE A N 1
ATOM 1309 C CA . ILE A 1 169 ? -4.594 -7.898 3.210 1.00 77.94 169 ILE A CA 1
ATOM 1310 C C . ILE A 1 169 ? -4.086 -9.126 2.449 1.00 77.94 169 ILE A C 1
ATOM 1312 O O . ILE A 1 169 ? -4.266 -10.262 2.882 1.00 77.94 169 ILE A O 1
ATOM 1316 N N . ILE A 1 170 ? -3.432 -8.900 1.305 1.00 82.19 170 ILE A N 1
ATOM 1317 C CA . ILE A 1 170 ? -3.102 -9.938 0.322 1.00 82.19 170 ILE A CA 1
ATOM 1318 C C . ILE A 1 170 ? -1.752 -9.621 -0.326 1.00 82.19 170 ILE A C 1
ATOM 1320 O O . ILE A 1 170 ? -1.435 -8.467 -0.630 1.00 82.19 170 ILE A O 1
ATOM 1324 N N . LYS A 1 171 ? -0.972 -10.681 -0.561 1.00 81.69 171 LYS A N 1
ATOM 1325 C CA . LYS A 1 171 ? 0.197 -10.688 -1.443 1.00 81.69 171 LYS A CA 1
ATOM 1326 C C . LYS A 1 171 ? -0.107 -11.641 -2.594 1.00 81.69 171 LYS A C 1
ATOM 1328 O O . LYS A 1 171 ? -0.132 -12.849 -2.377 1.00 81.69 171 LYS A O 1
ATOM 1333 N N . HIS A 1 172 ? -0.375 -11.112 -3.782 1.00 79.69 172 HIS A N 1
ATOM 1334 C CA . HIS A 1 172 ? -0.722 -11.918 -4.955 1.00 79.69 172 HIS A CA 1
ATOM 1335 C C . HIS A 1 172 ? 0.171 -11.546 -6.134 1.00 79.69 172 HIS A C 1
ATOM 1337 O O . HIS A 1 172 ? 0.505 -10.379 -6.313 1.00 79.69 172 HIS A O 1
ATOM 1343 N N . LYS A 1 173 ? 0.593 -12.531 -6.927 1.00 79.50 173 LYS A N 1
ATOM 1344 C CA . LYS A 1 173 ? 1.351 -12.282 -8.155 1.00 79.50 173 LYS A CA 1
ATOM 1345 C C . LYS A 1 173 ? 0.387 -12.319 -9.330 1.00 79.50 173 LYS A C 1
ATOM 1347 O O . LYS A 1 173 ? -0.168 -13.375 -9.604 1.00 79.50 173 LYS A O 1
ATOM 1352 N N . GLU A 1 174 ? 0.249 -11.194 -10.018 1.00 80.00 174 GLU A N 1
ATOM 1353 C CA . GLU A 1 174 ? -0.677 -11.048 -11.136 1.00 80.00 174 GLU A CA 1
ATOM 1354 C C . GLU A 1 174 ? -0.257 -11.957 -12.301 1.00 80.00 174 GLU A C 1
ATOM 1356 O O . GLU A 1 174 ? 0.863 -11.855 -12.822 1.00 80.00 174 GLU A O 1
ATOM 1361 N N . GLY A 1 175 ? -1.137 -12.887 -12.672 1.00 72.81 175 GLY A N 1
ATOM 1362 C CA . GLY A 1 175 ? -0.948 -13.810 -13.790 1.00 72.81 175 GLY A CA 1
ATOM 1363 C C . GLY A 1 175 ? -1.437 -13.235 -15.121 1.00 72.81 175 GLY A C 1
ATOM 1364 O O . GLY A 1 175 ? -1.925 -12.114 -15.192 1.00 72.81 175 GLY A O 1
ATOM 1365 N N . HIS A 1 176 ? -1.303 -14.012 -16.200 1.00 68.38 176 HIS A N 1
ATOM 1366 C CA . HIS A 1 176 ? -1.922 -13.661 -17.488 1.00 68.38 176 HIS A CA 1
ATOM 1367 C C . HIS A 1 176 ? -3.446 -13.864 -17.457 1.00 68.38 176 HIS A C 1
ATOM 1369 O O . HIS A 1 176 ? -4.190 -13.130 -18.097 1.00 68.38 176 HIS A O 1
ATOM 1375 N N . TYR A 1 177 ? -3.894 -14.858 -16.690 1.00 71.12 177 TYR A N 1
ATOM 1376 C CA . TYR A 1 177 ? -5.289 -15.130 -16.376 1.00 71.12 177 TYR A CA 1
ATOM 1377 C C . TYR A 1 177 ? -5.326 -15.907 -15.048 1.00 71.12 177 TYR A C 1
ATOM 1379 O O . TYR A 1 177 ? -4.485 -16.799 -14.874 1.00 71.12 177 TYR A O 1
ATOM 1387 N N . PRO A 1 178 ? -6.247 -15.615 -14.115 1.00 68.75 178 PRO A N 1
ATOM 1388 C CA . PRO A 1 178 ? -7.233 -14.527 -14.119 1.00 68.75 178 PRO A CA 1
ATOM 1389 C C . PRO A 1 178 ? -6.610 -13.140 -13.874 1.00 68.75 178 PRO A C 1
ATOM 1391 O O . PRO A 1 178 ? -5.671 -13.021 -13.090 1.00 68.75 178 PRO A O 1
ATOM 1394 N N . ILE A 1 179 ? -7.155 -12.107 -14.534 1.00 76.81 179 ILE A N 1
ATOM 1395 C CA . ILE A 1 179 ? -6.797 -10.697 -14.295 1.00 76.81 179 ILE A CA 1
ATOM 1396 C C . ILE A 1 179 ? -7.651 -10.160 -13.147 1.00 76.81 179 ILE A C 1
ATOM 1398 O O . ILE A 1 179 ? -8.865 -10.381 -13.113 1.00 76.81 179 ILE A O 1
ATOM 1402 N N . THR A 1 180 ? -7.023 -9.440 -12.231 1.00 79.94 180 THR A N 1
ATOM 1403 C CA . THR A 1 180 ? -7.644 -8.779 -11.091 1.00 79.94 180 THR A CA 1
ATOM 1404 C C . THR A 1 180 ? -8.420 -7.534 -11.534 1.00 79.94 180 THR A C 1
ATOM 1406 O O . THR A 1 180 ? -7.833 -6.572 -12.032 1.00 79.94 180 THR A O 1
ATOM 1409 N N . GLN A 1 181 ? -9.733 -7.506 -11.278 1.00 82.75 181 GLN A N 1
ATOM 1410 C CA . GLN A 1 181 ? -10.598 -6.350 -11.563 1.00 82.75 181 GLN A CA 1
ATOM 1411 C C . GLN A 1 181 ? -11.099 -5.652 -10.300 1.00 82.75 181 GLN A C 1
ATOM 1413 O O . GLN A 1 181 ? -11.249 -4.431 -10.299 1.00 82.75 181 GLN A O 1
ATOM 1418 N N . ALA A 1 182 ? -11.329 -6.381 -9.211 1.00 85.19 182 ALA A N 1
ATOM 1419 C CA . ALA A 1 182 ? -11.815 -5.765 -7.988 1.00 85.19 182 ALA A CA 1
ATOM 1420 C C . ALA A 1 182 ? -11.310 -6.468 -6.728 1.00 85.19 182 ALA A C 1
ATOM 1422 O O . ALA A 1 182 ? -10.911 -7.627 -6.743 1.00 85.19 182 ALA A O 1
ATOM 1423 N N . ILE A 1 183 ? -11.331 -5.744 -5.618 1.00 88.56 183 ILE A N 1
ATOM 1424 C CA . ILE A 1 183 ? -11.049 -6.239 -4.278 1.00 88.56 183 ILE A CA 1
ATOM 1425 C C . ILE A 1 183 ? -12.309 -6.027 -3.453 1.00 88.56 183 ILE A C 1
ATOM 1427 O O . ILE A 1 183 ? -12.752 -4.896 -3.260 1.00 88.56 183 ILE A O 1
ATOM 1431 N N . ARG A 1 184 ? -12.878 -7.117 -2.951 1.00 91.00 184 ARG A N 1
ATOM 1432 C CA . ARG A 1 184 ? -13.996 -7.100 -2.012 1.00 91.00 184 ARG A CA 1
ATOM 1433 C C . ARG A 1 184 ? -13.453 -7.276 -0.606 1.00 91.00 184 ARG A C 1
ATOM 1435 O O . ARG A 1 184 ? -12.756 -8.241 -0.325 1.00 91.00 184 ARG A O 1
ATOM 1442 N N . VAL A 1 185 ? -13.781 -6.359 0.288 1.00 92.44 185 VAL A N 1
ATOM 1443 C CA . VAL A 1 185 ? -13.410 -6.405 1.702 1.00 92.44 185 VAL A CA 1
ATOM 1444 C C . VAL A 1 185 ? -14.683 -6.530 2.520 1.00 92.44 185 VAL A C 1
ATOM 1446 O O . VAL A 1 185 ? -15.592 -5.722 2.383 1.00 92.44 185 VAL A O 1
ATOM 1449 N N . THR A 1 186 ? -14.748 -7.533 3.384 1.00 92.56 186 THR A N 1
ATOM 1450 C CA . THR A 1 186 ? -15.897 -7.822 4.243 1.00 92.56 186 THR A CA 1
ATOM 1451 C C . THR A 1 186 ? -15.470 -7.750 5.699 1.00 92.56 186 THR A C 1
ATOM 1453 O O . THR A 1 186 ? -14.476 -8.364 6.096 1.00 92.56 186 THR A O 1
ATOM 1456 N N . LEU A 1 187 ? -16.223 -7.018 6.514 1.00 92.12 187 LEU A N 1
ATOM 1457 C CA . LEU A 1 187 ? -16.013 -6.980 7.958 1.00 92.12 187 LEU A CA 1
ATOM 1458 C C . LEU A 1 187 ? -16.847 -8.065 8.633 1.00 92.12 187 LEU A C 1
ATOM 1460 O O . LEU A 1 187 ? -18.075 -8.048 8.585 1.00 92.12 187 LEU A O 1
ATOM 1464 N N . ILE A 1 188 ? -16.169 -8.983 9.310 1.00 91.38 188 ILE A N 1
ATOM 1465 C CA . ILE A 1 188 ? -16.785 -10.102 10.013 1.00 91.38 188 ILE A CA 1
ATOM 1466 C C . ILE A 1 188 ? -16.638 -9.870 11.527 1.00 91.38 188 ILE A C 1
ATOM 1468 O O . ILE A 1 188 ? -15.519 -9.702 12.031 1.00 91.38 188 ILE A O 1
ATOM 1472 N N . PRO A 1 189 ? -17.743 -9.832 12.293 1.00 90.50 189 PRO A N 1
ATOM 1473 C CA . PRO A 1 189 ? -17.674 -9.730 13.743 1.00 90.50 189 PRO A CA 1
ATOM 1474 C C . PRO A 1 189 ? -17.127 -11.025 14.357 1.00 90.50 189 PRO A C 1
ATOM 1476 O O . PRO A 1 189 ? -17.110 -12.088 13.737 1.00 90.50 189 PRO A O 1
ATOM 1479 N N . ARG A 1 190 ? -16.685 -10.957 15.616 1.00 88.12 190 ARG A N 1
ATOM 1480 C CA . ARG A 1 190 ? -16.281 -12.158 16.356 1.00 88.12 190 ARG A CA 1
ATOM 1481 C C . ARG A 1 190 ? -17.450 -13.141 16.421 1.00 88.12 190 ARG A C 1
ATOM 1483 O O . ARG A 1 190 ? -18.568 -12.734 16.743 1.00 88.12 190 ARG A O 1
ATOM 1490 N N . ALA A 1 191 ? -17.171 -14.429 16.219 1.00 81.44 191 ALA A N 1
ATOM 1491 C CA . ALA A 1 191 ? -18.161 -15.486 16.404 1.00 81.44 191 ALA A CA 1
ATOM 1492 C C . ALA A 1 191 ? -18.867 -15.351 17.770 1.00 81.44 191 ALA A C 1
ATOM 1494 O O . ALA A 1 191 ? -18.216 -15.155 18.800 1.00 81.44 191 ALA A O 1
ATOM 1495 N N . GLY A 1 192 ? -20.201 -15.418 17.761 1.00 78.06 192 GLY A N 1
ATOM 1496 C CA . GLY A 1 192 ? -21.038 -15.241 18.954 1.00 78.06 192 GLY A CA 1
ATOM 1497 C C . GLY A 1 192 ? -21.359 -13.787 19.322 1.00 78.06 192 GLY A C 1
ATOM 1498 O O . GLY A 1 192 ? -22.052 -13.558 20.308 1.00 78.06 192 GLY A O 1
ATOM 1499 N N . THR A 1 193 ? -20.895 -12.803 18.547 1.00 81.88 193 THR A N 1
ATOM 1500 C CA . THR A 1 193 ? -21.272 -11.391 18.708 1.00 81.88 193 THR A CA 1
ATOM 1501 C C . THR A 1 193 ? -21.867 -10.841 17.414 1.00 81.88 193 THR A C 1
ATOM 1503 O O . THR A 1 193 ? -21.402 -11.180 16.331 1.00 81.88 193 THR A O 1
ATOM 1506 N N . SER A 1 194 ? -22.873 -9.973 17.524 1.00 80.81 194 SER A N 1
ATOM 1507 C CA . SER A 1 194 ? -23.436 -9.215 16.393 1.00 80.81 194 SER A CA 1
ATOM 1508 C C . SER A 1 194 ? -22.904 -7.779 16.315 1.00 80.81 194 SER A C 1
ATOM 1510 O O . SER A 1 194 ? -23.250 -7.030 15.405 1.00 80.81 194 SER A O 1
ATOM 1512 N N . TYR A 1 195 ? -22.063 -7.371 17.271 1.00 83.69 195 TYR A N 1
ATOM 1513 C CA . TYR A 1 195 ? -21.548 -6.009 17.344 1.00 83.69 195 TYR A CA 1
ATOM 1514 C C . TYR A 1 195 ? -20.396 -5.796 16.367 1.00 83.69 195 TYR A C 1
ATOM 1516 O O . TYR A 1 195 ? -19.300 -6.336 16.526 1.00 83.69 195 TYR A O 1
ATOM 1524 N N . LEU A 1 196 ? -20.645 -4.945 15.380 1.00 85.44 196 LEU A N 1
ATOM 1525 C CA . LEU A 1 196 ? -19.651 -4.494 14.425 1.00 85.44 196 LEU A CA 1
ATOM 1526 C C . LEU A 1 196 ? -18.933 -3.232 14.917 1.00 85.44 1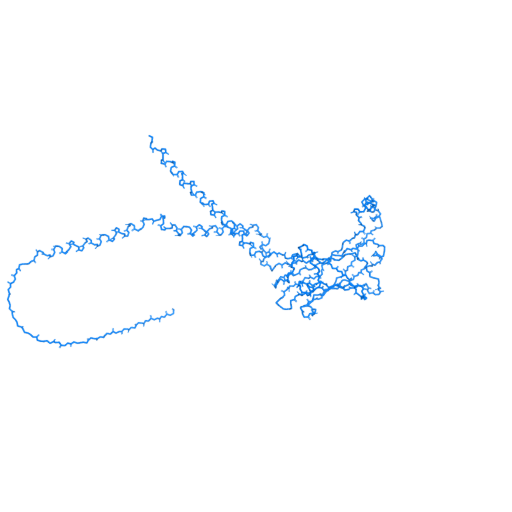96 LEU A C 1
ATOM 1528 O O . LEU A 1 196 ? -19.524 -2.378 15.579 1.00 85.44 196 LEU A O 1
ATOM 1532 N N . ARG A 1 197 ? -17.655 -3.080 14.561 1.00 88.25 197 ARG A N 1
ATOM 1533 C CA . ARG A 1 197 ? -16.890 -1.865 14.864 1.00 88.25 197 ARG A CA 1
ATOM 1534 C C . ARG A 1 197 ? -17.378 -0.666 14.064 1.00 88.25 197 ARG A C 1
ATOM 1536 O O . ARG A 1 197 ? -17.602 -0.759 12.863 1.00 88.25 197 ARG A O 1
ATOM 1543 N N . ARG A 1 198 ? -17.429 0.490 14.725 1.00 89.81 198 ARG A N 1
ATOM 1544 C CA . ARG A 1 198 ? -17.664 1.774 14.061 1.00 89.81 198 ARG A CA 1
ATOM 1545 C C . ARG A 1 198 ? -16.375 2.251 13.413 1.00 89.81 198 ARG A C 1
ATOM 1547 O O . ARG A 1 198 ? -15.354 2.381 14.094 1.00 89.81 198 ARG A O 1
ATOM 1554 N N . LEU A 1 199 ? -16.451 2.523 12.121 1.00 91.38 199 LEU A N 1
ATOM 1555 C CA . LEU A 1 199 ? -15.381 3.065 11.294 1.00 91.38 199 LEU A CA 1
ATOM 1556 C C . LEU A 1 199 ? -15.770 4.473 10.853 1.00 91.38 199 LEU A C 1
ATOM 1558 O O . LEU A 1 199 ? -16.942 4.731 10.593 1.00 91.38 199 LEU A O 1
ATOM 1562 N N . TYR A 1 200 ? -14.794 5.367 10.752 1.00 90.06 200 TYR A N 1
ATOM 1563 C CA . TYR A 1 200 ? -14.986 6.651 10.077 1.00 90.06 200 TYR A CA 1
ATOM 1564 C C . TYR A 1 200 ? -14.579 6.572 8.616 1.00 90.06 200 TYR A C 1
ATOM 1566 O O . TYR A 1 200 ? -15.275 7.091 7.751 1.00 90.06 200 TYR A O 1
ATOM 1574 N N . GLU A 1 201 ? -13.460 5.909 8.346 1.00 90.12 201 GLU A N 1
ATOM 1575 C CA . GLU A 1 201 ? -12.884 5.858 7.013 1.00 90.12 201 GLU A CA 1
ATOM 1576 C C . GLU A 1 201 ? -12.167 4.528 6.807 1.00 90.12 201 GLU A C 1
ATOM 1578 O O . GLU A 1 201 ? -11.598 3.961 7.746 1.00 90.12 201 GLU A O 1
ATOM 1583 N N . ALA A 1 202 ? -12.192 4.042 5.572 1.00 91.69 202 ALA A N 1
ATOM 1584 C CA . ALA A 1 202 ? -11.394 2.920 5.128 1.00 91.69 202 ALA A CA 1
ATOM 1585 C C . ALA A 1 202 ? -10.648 3.334 3.863 1.00 91.69 202 ALA A C 1
ATOM 1587 O O . ALA A 1 202 ? -11.228 3.885 2.927 1.00 91.69 202 ALA A O 1
ATOM 1588 N N . GLU A 1 203 ? -9.347 3.097 3.856 1.00 91.31 203 GLU A N 1
ATOM 1589 C CA . GLU A 1 203 ? -8.485 3.393 2.725 1.00 91.31 203 GLU A CA 1
ATOM 1590 C C . GLU A 1 203 ? -7.778 2.116 2.292 1.00 91.31 203 GLU A C 1
ATOM 1592 O O . GLU A 1 203 ? -7.129 1.451 3.103 1.00 91.31 203 GLU A O 1
ATOM 1597 N N . ILE A 1 204 ? -7.856 1.790 1.007 1.00 89.44 204 ILE A N 1
ATOM 1598 C CA . ILE A 1 204 ? -7.050 0.733 0.412 1.00 89.44 204 ILE A CA 1
ATOM 1599 C C . ILE A 1 204 ? -5.719 1.330 -0.028 1.00 89.44 204 ILE A C 1
ATOM 1601 O O . ILE A 1 204 ? -5.670 2.344 -0.721 1.00 89.44 204 ILE A O 1
ATOM 1605 N N . VAL A 1 205 ? -4.628 0.712 0.408 1.00 89.06 205 VAL A N 1
ATOM 1606 C CA . VAL A 1 205 ? -3.267 1.056 0.012 1.00 89.06 205 VAL A CA 1
ATOM 1607 C C . VAL A 1 205 ? -2.707 -0.116 -0.765 1.00 89.06 205 VAL A C 1
ATOM 1609 O O . VAL A 1 205 ? -2.480 -1.198 -0.228 1.00 89.06 205 VAL A O 1
ATOM 1612 N N . MET A 1 206 ? -2.465 0.114 -2.039 1.00 84.56 206 MET A N 1
ATOM 1613 C CA . MET A 1 206 ? -1.926 -0.863 -2.954 1.00 84.56 206 MET A CA 1
ATOM 1614 C C . MET A 1 206 ? -0.539 -0.439 -3.399 1.00 84.56 206 MET A C 1
ATOM 1616 O O . MET A 1 206 ? -0.307 0.708 -3.775 1.00 84.56 206 MET A O 1
ATOM 1620 N N . ASN A 1 207 ? 0.371 -1.399 -3.377 1.00 82.69 207 ASN A N 1
ATOM 1621 C CA . ASN A 1 207 ? 1.716 -1.242 -3.882 1.00 82.69 207 ASN A CA 1
ATOM 1622 C C . ASN A 1 207 ? 2.019 -2.392 -4.845 1.00 82.69 207 ASN A C 1
ATOM 1624 O O . ASN A 1 207 ? 2.084 -3.549 -4.421 1.00 82.69 207 ASN A O 1
ATOM 1628 N N . SER A 1 208 ? 2.189 -2.097 -6.133 1.00 77.25 208 SER A N 1
ATOM 1629 C CA . SER A 1 208 ? 2.680 -3.083 -7.095 1.00 77.25 208 SER A CA 1
ATOM 1630 C C . SER A 1 208 ? 4.207 -3.098 -7.062 1.00 77.25 208 SER A C 1
ATOM 1632 O O . SER A 1 208 ? 4.853 -2.132 -7.472 1.00 77.25 208 SER A O 1
ATOM 1634 N N . GLN A 1 209 ? 4.801 -4.193 -6.599 1.00 72.94 209 GLN A N 1
ATOM 1635 C CA . GLN A 1 209 ? 6.238 -4.393 -6.751 1.00 72.94 209 GLN A CA 1
ATOM 1636 C C . GLN A 1 209 ? 6.522 -5.014 -8.122 1.00 72.94 209 GLN A C 1
ATOM 1638 O O . GLN A 1 209 ? 5.848 -5.984 -8.500 1.00 72.94 209 GLN A O 1
ATOM 1643 N N . PRO A 1 210 ? 7.488 -4.472 -8.880 1.00 70.12 210 PRO A N 1
ATOM 1644 C CA . PRO A 1 210 ? 7.864 -5.049 -10.156 1.00 70.12 210 PRO A CA 1
ATOM 1645 C C . PRO A 1 210 ? 8.594 -6.387 -9.946 1.00 70.12 210 PRO A C 1
ATOM 1647 O O . PRO A 1 210 ? 9.120 -6.647 -8.859 1.00 70.12 210 PRO A O 1
ATOM 1650 N N . PRO A 1 211 ? 8.627 -7.272 -10.960 1.00 70.06 211 PRO A N 1
ATOM 1651 C CA . PRO A 1 211 ? 9.291 -8.568 -10.846 1.00 70.06 211 PRO A CA 1
ATOM 1652 C C . PRO A 1 211 ? 10.760 -8.413 -10.421 1.00 70.06 211 PRO A C 1
ATOM 1654 O O . PRO A 1 211 ? 11.412 -7.430 -10.762 1.00 70.06 211 PRO A O 1
ATOM 1657 N N . TRP A 1 212 ? 11.284 -9.406 -9.695 1.00 57.09 212 TRP A N 1
ATOM 1658 C CA . TRP A 1 212 ? 12.593 -9.411 -9.011 1.00 57.09 212 TRP A CA 1
ATOM 1659 C C . TRP A 1 212 ? 13.785 -8.829 -9.802 1.00 57.09 212 TRP A C 1
ATOM 1661 O O . TRP A 1 212 ? 14.675 -8.217 -9.213 1.00 57.09 212 TRP A O 1
ATOM 1671 N N . THR A 1 213 ? 13.803 -8.967 -11.132 1.00 58.03 213 THR A N 1
ATOM 1672 C CA . THR A 1 213 ? 14.837 -8.387 -12.007 1.00 58.03 213 THR A CA 1
ATOM 1673 C C . THR A 1 213 ? 14.842 -6.858 -11.984 1.00 58.03 213 THR A C 1
ATOM 1675 O O . THR A 1 213 ? 15.902 -6.242 -12.058 1.00 58.03 213 THR A O 1
ATOM 1678 N N . LYS A 1 214 ? 13.671 -6.236 -11.829 1.00 62.47 214 LYS A N 1
ATOM 1679 C CA . LYS A 1 214 ? 13.491 -4.785 -11.712 1.00 62.47 214 LYS A CA 1
ATOM 1680 C C . LYS A 1 214 ? 13.723 -4.283 -10.280 1.00 62.47 214 LYS A C 1
ATOM 1682 O O . LYS A 1 214 ? 14.181 -3.161 -10.104 1.00 62.47 214 LYS A O 1
ATOM 1687 N N . GLN A 1 215 ? 13.527 -5.127 -9.261 1.00 59.81 215 GLN A N 1
ATOM 1688 C CA . GLN A 1 215 ? 13.851 -4.789 -7.865 1.00 59.81 215 GLN A CA 1
ATOM 1689 C C . GLN A 1 215 ? 15.361 -4.561 -7.652 1.00 59.81 215 GLN A C 1
ATOM 1691 O O . GLN A 1 215 ? 15.765 -3.691 -6.879 1.00 59.81 215 GLN A O 1
ATOM 1696 N N . LEU A 1 216 ? 16.209 -5.301 -8.377 1.00 58.12 216 LEU A N 1
ATOM 1697 C CA . LEU A 1 216 ? 17.659 -5.071 -8.402 1.00 58.12 216 LEU A CA 1
ATOM 1698 C C . LEU A 1 216 ? 18.001 -3.686 -8.972 1.00 58.12 216 LEU A C 1
ATOM 1700 O O . LEU A 1 216 ? 18.815 -2.972 -8.384 1.00 58.12 216 LEU A O 1
ATOM 1704 N N . VAL A 1 217 ? 17.324 -3.271 -10.047 1.00 58.72 217 VAL A N 1
ATOM 1705 C CA . VAL A 1 217 ? 17.465 -1.923 -10.627 1.00 58.72 217 VAL A CA 1
ATOM 1706 C C . VAL A 1 217 ? 16.991 -0.854 -9.641 1.00 58.72 217 VAL A C 1
ATOM 1708 O O . VAL A 1 217 ? 17.634 0.185 -9.515 1.00 58.72 217 VAL A O 1
ATOM 1711 N N . ASP A 1 218 ? 15.940 -1.129 -8.865 1.00 60.06 218 ASP A N 1
ATOM 1712 C CA . ASP A 1 218 ? 15.457 -0.209 -7.835 1.00 60.06 218 ASP A CA 1
ATOM 1713 C C . ASP A 1 218 ? 16.437 -0.023 -6.665 1.00 60.06 218 ASP A C 1
ATOM 1715 O O . ASP A 1 218 ? 16.591 1.088 -6.155 1.00 60.06 218 ASP A O 1
ATOM 1719 N N . SER A 1 219 ? 17.125 -1.087 -6.243 1.00 63.28 219 SER A N 1
ATOM 1720 C CA . SER A 1 219 ? 18.145 -1.004 -5.186 1.00 63.28 219 SER A CA 1
ATOM 1721 C C . SER A 1 219 ? 19.421 -0.281 -5.640 1.00 63.28 219 SER A C 1
ATOM 1723 O O . SER A 1 219 ? 20.130 0.309 -4.825 1.00 63.28 219 SER A O 1
ATOM 1725 N N . GLY A 1 220 ? 19.687 -0.287 -6.951 1.00 65.44 220 GLY A N 1
ATOM 1726 C CA . GLY A 1 220 ? 20.871 0.280 -7.590 1.00 65.44 220 GLY A CA 1
ATOM 1727 C C . GLY A 1 220 ? 20.562 1.415 -8.563 1.00 65.44 220 GLY A C 1
ATOM 1728 O O . GLY A 1 220 ? 21.305 1.582 -9.526 1.00 65.44 220 GLY A O 1
ATOM 1729 N N . LYS A 1 221 ? 19.490 2.195 -8.346 1.00 68.44 221 LYS A N 1
ATOM 1730 C CA . LYS A 1 221 ? 19.061 3.259 -9.282 1.00 68.44 221 LYS A CA 1
ATOM 1731 C C . LYS A 1 221 ? 20.232 4.138 -9.694 1.00 68.44 221 LYS A C 1
ATOM 1733 O O . LYS A 1 221 ? 20.515 4.292 -10.876 1.00 68.44 221 LYS A O 1
ATOM 1738 N N . TRP A 1 222 ? 20.976 4.631 -8.708 1.00 66.81 222 TRP A N 1
ATOM 1739 C CA . TRP A 1 222 ? 22.116 5.515 -8.928 1.00 66.81 222 TRP A CA 1
ATOM 1740 C C . TRP A 1 222 ? 23.236 4.873 -9.743 1.00 66.81 222 TRP A C 1
ATOM 1742 O O . TRP A 1 222 ? 23.772 5.514 -10.643 1.00 66.81 222 TRP A O 1
ATOM 1752 N N . THR A 1 223 ? 23.575 3.609 -9.482 1.00 81.38 223 THR A N 1
ATOM 1753 C CA . THR A 1 223 ? 24.633 2.934 -10.239 1.00 81.38 223 THR A CA 1
ATOM 1754 C C . THR A 1 223 ? 24.160 2.619 -11.654 1.00 81.38 223 THR A C 1
ATOM 1756 O O . THR A 1 223 ? 24.900 2.871 -12.599 1.00 81.38 223 THR A O 1
ATOM 1759 N N . PHE A 1 224 ? 22.916 2.179 -11.838 1.00 76.31 224 PHE A N 1
ATOM 1760 C CA . PHE A 1 224 ? 22.357 1.904 -13.160 1.00 76.31 224 PHE A CA 1
ATOM 1761 C C . PHE A 1 224 ? 22.298 3.157 -14.051 1.00 76.31 224 PHE A C 1
ATOM 1763 O O . PHE A 1 224 ? 22.715 3.083 -15.205 1.00 76.31 224 PHE A O 1
ATOM 1770 N N . TYR A 1 225 ? 21.901 4.324 -13.520 1.00 77.31 225 TYR A N 1
ATOM 1771 C CA . TYR A 1 225 ? 21.960 5.596 -14.264 1.00 77.31 225 TYR A CA 1
ATOM 1772 C C . TYR A 1 225 ? 23.386 5.954 -14.701 1.00 77.31 225 TYR A C 1
ATOM 1774 O O . TYR A 1 225 ? 23.606 6.364 -15.845 1.00 77.31 225 TYR A O 1
ATOM 1782 N N . VAL A 1 226 ? 24.370 5.784 -13.814 1.00 83.75 226 VAL A N 1
ATOM 1783 C CA . VAL A 1 226 ? 25.778 6.092 -14.112 1.00 83.75 226 VAL A CA 1
ATOM 1784 C C . VAL A 1 226 ? 26.346 5.128 -15.157 1.00 83.75 226 VAL A C 1
ATOM 1786 O O . VAL A 1 226 ? 26.970 5.563 -16.119 1.00 83.75 226 VAL A O 1
ATOM 1789 N N . TRP A 1 227 ? 26.089 3.826 -15.031 1.00 85.00 227 TRP A N 1
ATOM 1790 C CA . TRP A 1 227 ? 26.569 2.826 -15.987 1.00 85.00 227 TRP A CA 1
ATOM 1791 C C . TRP A 1 227 ? 25.887 2.930 -17.357 1.00 85.00 227 TRP A C 1
ATOM 1793 O O . TRP A 1 227 ? 26.563 2.821 -18.379 1.00 85.00 227 TRP A O 1
ATOM 1803 N N . ALA A 1 228 ? 24.577 3.189 -17.405 1.00 84.62 228 ALA A N 1
ATOM 1804 C CA . ALA A 1 228 ? 23.849 3.364 -18.661 1.00 84.62 228 ALA A CA 1
ATOM 1805 C C . ALA A 1 228 ? 24.312 4.618 -19.418 1.00 84.62 228 ALA A C 1
ATOM 1807 O O . ALA A 1 228 ? 24.576 4.553 -20.620 1.00 84.62 228 ALA A O 1
ATOM 1808 N N . SER A 1 229 ? 24.474 5.748 -18.718 1.00 86.25 229 SER A N 1
ATOM 1809 C CA . SER A 1 229 ? 25.008 6.978 -19.319 1.00 86.25 229 SER A CA 1
ATOM 1810 C C . SER A 1 229 ? 26.458 6.812 -19.784 1.00 86.25 229 SER A C 1
ATOM 1812 O O . SER A 1 229 ? 26.784 7.236 -20.892 1.00 86.25 229 SER A O 1
ATOM 1814 N N . LEU A 1 230 ? 27.305 6.115 -19.015 1.00 87.81 230 LEU A N 1
ATOM 1815 C CA . LEU A 1 230 ? 28.676 5.784 -19.415 1.00 87.81 230 LEU A CA 1
ATOM 1816 C C . LEU A 1 230 ? 28.720 4.914 -20.681 1.00 87.81 230 LEU A C 1
ATOM 1818 O O . LEU A 1 230 ? 29.523 5.179 -21.576 1.00 87.81 230 LEU A O 1
ATOM 1822 N N . TYR A 1 231 ? 27.854 3.901 -20.785 1.00 89.19 231 TYR A N 1
ATOM 1823 C CA . TYR A 1 231 ? 27.769 3.044 -21.970 1.00 89.19 231 TYR A CA 1
ATOM 1824 C C . TYR A 1 231 ? 27.345 3.835 -23.213 1.00 89.19 231 TYR A C 1
ATOM 1826 O O . TYR A 1 231 ? 27.976 3.732 -24.265 1.00 89.19 231 TYR A O 1
ATOM 1834 N N . ILE A 1 232 ? 26.319 4.682 -23.087 1.00 87.50 232 ILE A N 1
ATOM 1835 C CA . ILE A 1 232 ? 25.844 5.538 -24.182 1.00 87.50 232 ILE A CA 1
ATOM 1836 C C . ILE A 1 232 ? 26.930 6.537 -24.596 1.00 87.50 232 ILE A C 1
ATOM 1838 O O . ILE A 1 232 ? 27.170 6.720 -25.788 1.00 87.50 232 ILE A O 1
ATOM 1842 N N . TYR A 1 233 ? 27.638 7.135 -23.636 1.00 88.75 233 TYR A N 1
ATOM 1843 C CA . TYR A 1 233 ? 28.773 8.015 -23.908 1.00 88.75 233 TYR A CA 1
ATOM 1844 C C . TYR A 1 233 ? 29.886 7.300 -24.688 1.00 88.75 233 TYR A C 1
ATOM 1846 O O . TYR A 1 233 ? 30.349 7.812 -25.708 1.00 88.75 233 TYR A O 1
ATOM 1854 N N . ALA A 1 234 ? 30.275 6.093 -24.265 1.00 88.50 234 ALA A N 1
ATOM 1855 C CA . ALA A 1 234 ? 31.269 5.290 -24.971 1.00 88.50 234 ALA A CA 1
ATOM 1856 C C . ALA A 1 234 ? 30.826 4.961 -26.408 1.00 88.50 234 ALA A C 1
ATOM 1858 O O . ALA A 1 234 ? 31.628 5.079 -27.334 1.00 88.50 234 ALA A O 1
ATOM 1859 N N . MET A 1 235 ? 29.548 4.629 -26.623 1.00 86.12 235 MET A N 1
ATOM 1860 C CA . MET A 1 235 ? 28.989 4.398 -27.961 1.00 86.12 235 MET A CA 1
ATOM 1861 C C . MET A 1 235 ? 29.047 5.651 -28.846 1.00 86.12 235 MET A C 1
ATOM 1863 O O . MET A 1 235 ? 29.457 5.551 -30.003 1.00 86.12 235 MET A O 1
ATOM 1867 N N . PHE A 1 236 ? 28.706 6.833 -28.318 1.00 87.62 236 PHE A N 1
ATOM 1868 C CA . PHE A 1 236 ? 28.838 8.100 -29.051 1.00 87.62 236 PHE A CA 1
ATOM 1869 C C . PHE A 1 236 ? 30.295 8.412 -29.407 1.00 87.62 236 PHE A C 1
ATOM 1871 O O . PHE A 1 236 ? 30.564 8.822 -30.536 1.00 87.62 236 PHE A O 1
ATOM 1878 N N . LEU A 1 237 ? 31.242 8.177 -28.492 1.00 85.44 237 LEU A N 1
ATOM 1879 C CA . LEU A 1 237 ? 32.670 8.337 -28.776 1.00 85.44 237 LEU A CA 1
ATOM 1880 C C . LEU A 1 237 ? 33.158 7.365 -29.854 1.00 85.44 237 LEU A C 1
ATOM 1882 O O . LEU A 1 237 ? 33.891 7.776 -30.747 1.00 85.44 237 LEU A O 1
ATOM 1886 N N . VAL A 1 238 ? 32.755 6.093 -29.810 1.00 86.62 238 VAL A N 1
ATOM 1887 C CA . VAL A 1 238 ? 33.145 5.098 -30.823 1.00 86.62 238 VAL A CA 1
ATOM 1888 C C . VAL A 1 238 ? 32.559 5.451 -32.188 1.00 86.62 238 VAL A C 1
ATOM 1890 O O . VAL A 1 238 ? 33.286 5.412 -33.180 1.00 86.62 238 VAL A O 1
ATOM 1893 N N . LEU A 1 239 ? 31.282 5.843 -32.250 1.00 84.12 239 LEU A N 1
ATOM 1894 C CA . LEU A 1 239 ? 30.636 6.296 -33.484 1.00 84.12 239 LEU A CA 1
ATOM 1895 C C . LEU A 1 239 ? 31.360 7.511 -34.068 1.00 84.12 239 LEU A C 1
ATOM 1897 O O . LEU A 1 239 ? 31.642 7.544 -35.258 1.00 84.12 239 LEU A O 1
ATOM 1901 N N . LEU A 1 240 ? 31.719 8.477 -33.227 1.00 79.12 240 LEU A N 1
ATOM 1902 C CA . LEU A 1 240 ? 32.493 9.652 -33.612 1.00 79.12 240 LEU A CA 1
ATOM 1903 C C . LEU A 1 240 ? 33.884 9.261 -34.117 1.00 79.12 240 LEU A C 1
ATOM 1905 O O . LEU A 1 240 ? 34.295 9.718 -35.175 1.00 79.12 240 LEU A O 1
ATOM 1909 N N . MET A 1 241 ? 34.584 8.353 -33.440 1.00 78.81 241 MET A N 1
ATOM 1910 C CA . MET A 1 241 ? 35.890 7.857 -33.882 1.00 78.81 241 MET A CA 1
ATOM 1911 C C . MET A 1 241 ? 35.812 7.057 -35.192 1.00 78.81 241 MET A C 1
ATOM 1913 O O . MET A 1 241 ? 36.768 7.084 -35.963 1.00 78.81 241 MET A O 1
ATOM 1917 N N . LEU A 1 242 ? 34.694 6.377 -35.479 1.00 78.12 242 LEU A N 1
ATOM 1918 C CA . LEU A 1 242 ? 34.439 5.691 -36.753 1.00 78.12 242 LEU A CA 1
ATOM 1919 C C . LEU A 1 242 ? 34.055 6.666 -37.877 1.00 78.12 242 LEU A C 1
ATOM 1921 O O . LEU A 1 242 ? 34.631 6.596 -38.960 1.00 78.12 242 LEU A O 1
ATOM 1925 N N . CYS A 1 243 ? 33.133 7.596 -37.621 1.00 71.50 243 CYS A N 1
ATOM 1926 C CA . CYS A 1 243 ? 32.693 8.619 -38.574 1.00 71.50 243 CYS A CA 1
ATOM 1927 C C . CYS A 1 243 ? 33.810 9.617 -38.904 1.00 71.50 243 CYS A C 1
ATOM 1929 O O . CYS A 1 243 ? 33.932 10.064 -40.041 1.00 71.50 243 CYS A O 1
ATOM 1931 N N . CYS A 1 244 ? 34.660 9.940 -37.930 1.00 65.81 244 CYS A N 1
ATOM 1932 C CA . CYS A 1 244 ? 35.820 10.808 -38.103 1.00 65.81 244 CYS A CA 1
ATOM 1933 C C . CYS A 1 244 ? 37.093 10.033 -38.466 1.00 65.81 244 CYS A C 1
ATOM 1935 O O . CYS A 1 244 ? 38.113 10.659 -38.731 1.00 65.81 244 CYS A O 1
ATOM 1937 N N . ARG A 1 245 ? 37.068 8.695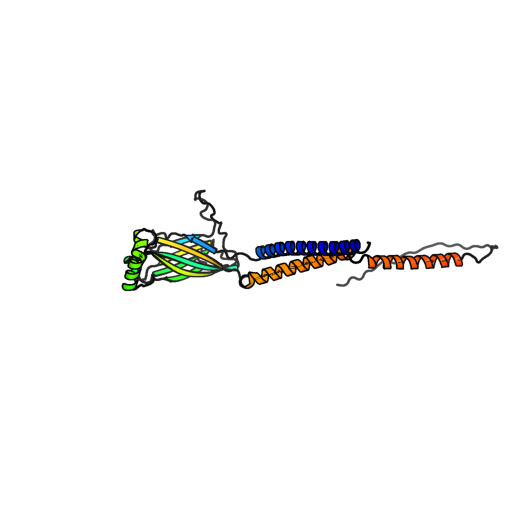 -38.547 1.00 62.50 245 ARG A N 1
ATOM 1938 C CA . ARG A 1 245 ? 38.196 7.881 -39.034 1.00 62.50 245 ARG A CA 1
ATOM 1939 C C . ARG A 1 245 ? 38.704 8.297 -40.428 1.00 62.50 245 ARG A C 1
ATOM 1941 O O . ARG A 1 245 ? 39.920 8.417 -40.567 1.00 62.50 245 ARG A O 1
ATOM 1948 N N . PRO A 1 246 ? 37.846 8.590 -41.430 1.00 56.16 246 PRO A N 1
ATOM 1949 C CA . PRO A 1 246 ? 38.300 9.150 -42.710 1.00 56.16 246 PRO A CA 1
ATOM 19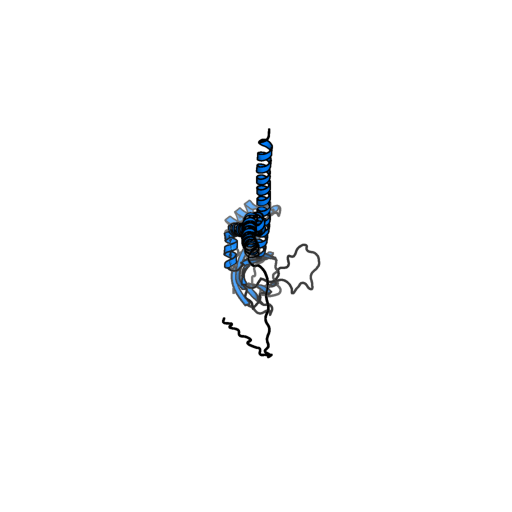50 C C . PRO A 1 246 ? 38.829 10.592 -42.607 1.00 56.16 246 PRO A C 1
ATOM 1952 O O . PRO A 1 246 ? 39.539 11.043 -43.499 1.00 56.16 246 PRO A O 1
ATOM 1955 N N . LEU A 1 247 ? 38.513 11.314 -41.527 1.00 53.97 247 LEU A N 1
ATOM 1956 C CA . LEU A 1 247 ? 38.930 12.702 -41.298 1.00 53.97 247 LEU A CA 1
ATOM 1957 C C . LEU A 1 247 ? 40.240 12.805 -40.492 1.00 53.97 247 LEU A C 1
ATOM 1959 O O . LEU A 1 247 ? 41.009 13.741 -40.681 1.00 53.97 247 LEU A O 1
ATOM 1963 N N . LEU A 1 248 ? 40.499 11.835 -39.607 1.00 53.81 248 LEU A N 1
ATOM 1964 C CA . LEU A 1 248 ? 41.688 11.751 -38.750 1.00 53.81 248 LEU A CA 1
ATOM 1965 C C . LEU A 1 248 ? 42.868 11.038 -39.432 1.00 53.81 248 LEU A C 1
ATOM 1967 O O . LEU A 1 248 ? 44.016 11.317 -39.096 1.00 53.81 248 LEU A O 1
ATOM 1971 N N . PHE A 1 249 ? 42.609 10.169 -40.417 1.00 52.12 249 PHE A N 1
ATOM 1972 C CA . PHE A 1 249 ? 43.640 9.535 -41.248 1.00 52.12 249 PHE A CA 1
ATOM 1973 C C . PHE A 1 249 ? 43.463 9.861 -42.745 1.00 52.12 249 PHE A C 1
ATOM 1975 O O . PHE A 1 249 ? 43.185 8.963 -43.539 1.00 52.12 249 PHE A O 1
ATOM 1982 N N . PRO A 1 250 ? 43.703 11.108 -43.193 1.00 49.47 250 PRO A N 1
ATOM 1983 C CA . PRO A 1 250 ? 43.864 11.394 -44.623 1.00 49.47 250 PRO A CA 1
ATOM 1984 C C . PRO A 1 250 ? 45.158 10.780 -45.207 1.00 49.47 250 PRO A C 1
ATOM 1986 O O . PRO A 1 250 ? 45.359 10.761 -46.418 1.00 49.47 250 PRO A O 1
ATOM 1989 N N . MET A 1 251 ? 46.046 10.251 -44.356 1.00 46.28 251 MET A N 1
ATOM 1990 C CA . MET A 1 251 ? 47.409 9.839 -44.714 1.00 46.28 251 MET A CA 1
ATOM 1991 C C . MET A 1 251 ? 47.591 8.370 -45.124 1.00 46.28 251 MET A C 1
ATOM 1993 O O . MET A 1 251 ? 48.715 7.966 -45.405 1.00 46.28 251 MET A O 1
ATOM 1997 N N . THR A 1 252 ? 46.537 7.556 -45.209 1.00 46.91 252 THR A N 1
ATOM 1998 C CA . THR A 1 252 ? 46.653 6.210 -45.814 1.00 46.91 252 THR A CA 1
ATOM 1999 C C . THR A 1 252 ? 46.185 6.165 -47.269 1.00 46.91 252 THR A C 1
ATOM 2001 O O . THR A 1 252 ? 46.607 5.277 -48.006 1.00 46.91 252 THR A O 1
ATOM 2004 N N . MET A 1 253 ? 45.407 7.151 -47.738 1.00 45.00 253 MET A N 1
ATOM 2005 C CA . MET A 1 253 ? 45.029 7.242 -49.158 1.00 45.00 253 MET A CA 1
ATOM 2006 C C . MET A 1 253 ? 46.096 7.902 -50.045 1.00 45.00 253 MET A C 1
ATOM 2008 O O . MET A 1 253 ? 46.132 7.623 -51.239 1.00 45.00 253 MET A O 1
ATOM 2012 N N . ILE A 1 254 ? 47.003 8.713 -49.486 1.00 47.81 254 ILE A N 1
ATOM 2013 C CA . ILE A 1 254 ? 48.081 9.355 -50.265 1.00 47.81 254 ILE A CA 1
ATOM 2014 C C . ILE A 1 254 ? 49.195 8.353 -50.628 1.00 47.81 254 ILE A C 1
ATOM 2016 O O . ILE A 1 254 ? 49.790 8.449 -51.697 1.00 47.81 254 ILE A O 1
ATOM 2020 N N . VAL A 1 255 ? 49.446 7.332 -49.799 1.00 47.06 255 VAL A N 1
ATOM 2021 C CA . VAL A 1 255 ? 50.429 6.278 -50.129 1.00 47.06 255 VAL A CA 1
ATOM 2022 C C . VAL A 1 255 ? 49.871 5.290 -51.161 1.00 47.06 255 VAL A C 1
ATOM 2024 O O . VAL A 1 255 ? 50.613 4.829 -52.025 1.00 47.06 255 VAL A O 1
ATOM 2027 N N . ALA A 1 256 ? 48.561 5.016 -51.146 1.00 46.00 256 ALA A N 1
ATOM 2028 C CA . ALA A 1 256 ? 47.927 4.160 -52.150 1.00 46.00 256 ALA A CA 1
ATOM 2029 C C . ALA A 1 256 ? 47.897 4.810 -53.549 1.00 46.00 256 ALA A C 1
ATOM 2031 O O . ALA A 1 256 ? 48.137 4.129 -54.546 1.00 46.00 256 ALA A O 1
ATOM 2032 N N . SER A 1 257 ? 47.684 6.129 -53.642 1.00 44.81 257 SER A N 1
ATOM 2033 C CA . SER A 1 257 ? 47.765 6.858 -54.918 1.00 44.81 257 SER A CA 1
ATOM 2034 C C . SER A 1 257 ? 49.208 7.076 -55.397 1.00 44.81 257 SER A C 1
ATOM 2036 O O . SER A 1 257 ? 49.464 7.063 -56.603 1.00 44.81 257 SER A O 1
ATOM 2038 N N . ALA A 1 258 ? 50.177 7.184 -54.481 1.00 47.94 258 ALA A N 1
ATOM 2039 C CA . ALA A 1 258 ? 51.599 7.207 -54.827 1.00 47.94 258 ALA A CA 1
ATOM 2040 C C . ALA A 1 258 ? 52.101 5.842 -55.344 1.00 47.94 258 ALA A C 1
ATOM 2042 O O . ALA A 1 258 ? 52.840 5.798 -56.328 1.00 47.94 258 ALA A O 1
ATOM 2043 N N . ALA A 1 259 ? 51.648 4.726 -54.759 1.00 45.84 259 ALA A N 1
ATOM 2044 C CA . ALA A 1 259 ? 51.981 3.377 -55.230 1.00 45.84 259 ALA A CA 1
ATOM 2045 C C . ALA A 1 259 ? 51.362 3.060 -56.606 1.00 45.84 259 ALA A C 1
ATOM 2047 O O . ALA A 1 259 ? 52.015 2.449 -57.451 1.00 45.84 259 ALA A O 1
ATOM 2048 N N . ALA A 1 260 ? 50.150 3.555 -56.886 1.00 47.91 260 ALA A N 1
ATOM 2049 C CA . ALA A 1 260 ? 49.527 3.431 -58.208 1.00 47.91 260 ALA A CA 1
ATOM 2050 C C . ALA A 1 260 ? 50.262 4.230 -59.308 1.00 47.91 260 ALA A C 1
ATOM 2052 O O . ALA A 1 260 ? 50.170 3.889 -60.486 1.00 47.91 260 ALA A O 1
ATOM 2053 N N . THR A 1 261 ? 51.041 5.255 -58.943 1.00 45.38 261 THR A N 1
ATOM 2054 C CA . THR A 1 261 ? 51.787 6.084 -59.909 1.00 45.38 261 THR A CA 1
ATOM 2055 C C . THR A 1 261 ? 53.114 5.435 -60.349 1.00 45.38 261 THR A C 1
ATOM 2057 O O . THR A 1 261 ? 53.594 5.694 -61.456 1.00 45.38 261 THR A O 1
ATOM 2060 N N . GLN A 1 262 ? 53.688 4.517 -59.558 1.00 45.56 262 GLN A N 1
ATOM 2061 C CA . GLN A 1 262 ? 54.909 3.790 -59.952 1.00 45.56 262 GLN A CA 1
ATOM 2062 C C . GLN A 1 262 ? 54.656 2.604 -60.896 1.00 45.56 262 GLN A C 1
ATOM 2064 O O . GLN A 1 262 ? 55.548 2.232 -61.653 1.00 45.56 262 GLN A O 1
ATOM 2069 N N . GLN A 1 263 ? 53.443 2.043 -60.931 1.00 38.66 263 GLN A N 1
ATOM 2070 C CA . GLN A 1 263 ? 53.131 0.916 -61.823 1.00 38.66 263 GLN A CA 1
ATOM 2071 C C . GLN A 1 263 ? 52.730 1.358 -63.246 1.00 38.66 263 GLN A C 1
ATOM 2073 O O . GLN A 1 263 ? 52.804 0.570 -64.185 1.00 38.66 263 GLN A O 1
ATOM 2078 N N . GLY A 1 264 ? 52.371 2.635 -63.433 1.00 41.88 264 GLY A N 1
ATOM 2079 C CA . GLY A 1 264 ? 52.100 3.228 -64.752 1.00 41.88 264 GLY A CA 1
ATOM 2080 C C . GLY A 1 264 ? 53.338 3.758 -65.488 1.00 41.88 264 GLY A C 1
ATOM 2081 O O . GLY A 1 264 ? 53.287 3.967 -66.697 1.00 41.88 264 GLY A O 1
ATOM 2082 N N . THR A 1 265 ? 54.460 3.961 -64.789 1.00 43.38 265 THR A N 1
ATOM 2083 C CA . THR A 1 265 ? 55.694 4.540 -65.357 1.00 43.38 265 THR A CA 1
ATOM 2084 C C . THR A 1 265 ? 56.741 3.496 -65.763 1.00 43.38 265 THR A C 1
ATOM 2086 O O . THR A 1 265 ? 57.656 3.818 -66.520 1.00 43.38 265 THR A O 1
ATOM 2089 N N . SER A 1 266 ? 56.596 2.225 -65.361 1.00 41.34 266 SER A N 1
ATOM 2090 C CA . SER A 1 266 ? 57.480 1.143 -65.831 1.00 41.34 266 SER A CA 1
ATOM 2091 C C . SER A 1 266 ? 57.069 0.558 -67.190 1.00 41.34 266 SER A C 1
ATOM 2093 O O . SER A 1 266 ? 57.916 0.026 -67.903 1.00 41.34 266 SER A O 1
ATOM 2095 N N . LEU A 1 267 ? 55.792 0.667 -67.576 1.00 47.94 267 LEU A N 1
ATOM 2096 C CA . LEU A 1 267 ? 55.288 0.130 -68.848 1.00 47.94 267 LEU A CA 1
ATOM 2097 C C . LEU A 1 267 ? 55.534 1.076 -70.033 1.00 47.94 267 LEU A C 1
ATOM 2099 O O . LEU A 1 267 ? 55.761 0.616 -71.147 1.00 47.94 267 LEU A O 1
ATOM 2103 N N . THR A 1 268 ? 55.575 2.391 -69.812 1.00 46.19 268 THR A N 1
ATOM 2104 C CA . THR A 1 268 ? 55.864 3.369 -70.876 1.00 46.19 268 THR A CA 1
ATOM 2105 C C . THR A 1 268 ? 57.346 3.426 -71.253 1.00 46.19 268 THR A C 1
ATOM 2107 O O . THR A 1 268 ? 57.655 3.603 -72.430 1.00 46.19 268 THR A O 1
ATOM 2110 N N . SER A 1 269 ? 58.268 3.166 -70.321 1.00 45.31 269 SER A N 1
ATOM 2111 C CA . SER A 1 269 ? 59.705 3.089 -70.639 1.00 45.31 269 SER A CA 1
ATOM 2112 C C . SER A 1 269 ? 60.101 1.806 -71.388 1.00 45.31 269 SER A C 1
ATOM 2114 O O . SER A 1 269 ? 61.045 1.837 -72.173 1.00 45.31 269 SER A O 1
ATOM 2116 N N . GLN A 1 270 ? 59.371 0.693 -71.225 1.00 42.66 270 GLN A N 1
ATOM 2117 C CA . GLN A 1 270 ? 59.628 -0.531 -72.005 1.00 42.66 270 GLN A CA 1
ATOM 2118 C C . GLN A 1 270 ? 59.024 -0.500 -73.417 1.00 42.66 270 GLN A C 1
ATOM 2120 O O . GLN A 1 270 ? 59.572 -1.125 -74.321 1.00 42.66 270 GLN A O 1
ATOM 2125 N N . VAL A 1 271 ? 57.946 0.256 -73.650 1.00 46.72 271 VAL A N 1
ATOM 2126 C CA . VAL A 1 271 ? 57.338 0.369 -74.991 1.00 46.72 271 VAL A CA 1
ATOM 2127 C C . VAL A 1 271 ? 58.142 1.295 -75.915 1.00 46.72 271 VAL A C 1
ATOM 2129 O O . VAL A 1 271 ? 58.164 1.077 -77.125 1.00 46.72 271 VAL A O 1
ATOM 2132 N N . ILE A 1 272 ? 58.855 2.287 -75.369 1.00 47.50 272 ILE A N 1
ATOM 2133 C CA . ILE A 1 272 ? 59.703 3.183 -76.176 1.00 47.50 272 ILE A CA 1
ATOM 2134 C C . ILE A 1 272 ? 61.041 2.510 -76.539 1.00 47.50 272 ILE A C 1
ATOM 2136 O O . ILE A 1 272 ? 61.524 2.698 -77.649 1.00 47.50 272 ILE A O 1
ATOM 2140 N N . ALA A 1 273 ? 61.594 1.644 -75.680 1.00 41.75 273 ALA A N 1
ATOM 2141 C CA . ALA A 1 273 ? 62.878 0.978 -75.937 1.00 41.75 273 ALA A CA 1
ATOM 2142 C C . ALA A 1 273 ? 62.818 -0.207 -76.928 1.00 41.75 273 ALA A C 1
ATOM 2144 O O . ALA A 1 273 ? 63.856 -0.650 -77.410 1.00 41.75 273 ALA A O 1
ATOM 2145 N N . VAL A 1 274 ? 61.629 -0.728 -77.261 1.00 45.03 274 VAL A N 1
ATOM 2146 C CA . VAL A 1 274 ? 61.477 -1.852 -78.215 1.00 45.03 274 VAL A CA 1
ATOM 2147 C C . VAL A 1 274 ? 61.190 -1.374 -79.648 1.00 45.03 274 VAL A C 1
ATOM 2149 O O . VAL A 1 274 ? 61.313 -2.147 -80.594 1.00 45.03 274 VAL A O 1
ATOM 2152 N N . LYS A 1 275 ? 60.864 -0.091 -79.860 1.00 39.97 275 LYS A N 1
ATOM 2153 C CA . LYS A 1 275 ? 60.436 0.426 -81.175 1.00 39.97 275 LYS A CA 1
ATOM 2154 C C . LYS A 1 275 ? 61.563 0.997 -82.051 1.00 39.97 275 LYS A C 1
ATOM 2156 O O . LYS A 1 275 ? 61.279 1.621 -83.068 1.00 39.97 275 LYS A O 1
ATOM 2161 N N . GLU A 1 276 ? 62.826 0.751 -81.710 1.00 42.25 276 GLU A N 1
ATOM 2162 C CA . GLU A 1 276 ? 63.979 1.293 -82.448 1.00 42.25 276 GLU A CA 1
ATOM 2163 C C . GLU A 1 276 ? 64.963 0.211 -82.921 1.00 42.25 276 GLU A C 1
ATOM 2165 O O . GLU A 1 276 ? 66.167 0.396 -82.857 1.00 42.25 276 GLU A O 1
ATOM 2170 N N . ASN A 1 277 ? 64.472 -0.939 -83.397 1.00 37.09 277 ASN A N 1
ATOM 2171 C CA . ASN A 1 277 ? 65.312 -1.923 -84.095 1.00 37.09 277 ASN A CA 1
ATOM 2172 C C . ASN A 1 277 ? 64.490 -2.780 -85.075 1.00 37.09 277 ASN A C 1
ATOM 2174 O O . ASN A 1 277 ? 64.071 -3.868 -84.695 1.00 37.09 277 ASN A O 1
ATOM 2178 N N . HIS A 1 278 ? 64.260 -2.316 -86.315 1.00 39.62 278 HIS A N 1
ATOM 2179 C CA . HIS A 1 278 ? 64.446 -3.136 -87.536 1.00 39.62 278 HIS A CA 1
ATOM 2180 C C . HIS A 1 278 ? 64.180 -2.352 -88.854 1.00 39.62 278 HIS A C 1
ATOM 2182 O O . HIS A 1 278 ? 63.162 -1.663 -88.942 1.00 39.62 278 HIS A O 1
ATOM 2188 N N . PRO A 1 279 ? 65.030 -2.488 -89.901 1.00 38.19 279 PRO A N 1
ATOM 2189 C CA . PRO A 1 279 ? 64.814 -1.942 -91.255 1.00 38.19 279 PRO A CA 1
ATOM 2190 C C . PRO A 1 279 ? 63.960 -2.867 -92.170 1.00 38.19 279 PRO A C 1
ATOM 2192 O O . PRO A 1 279 ? 63.636 -3.987 -91.755 1.00 38.19 279 PRO A O 1
ATOM 2195 N N . PRO A 1 280 ? 63.562 -2.416 -93.388 1.00 37.72 280 PRO A N 1
ATOM 2196 C CA . PRO A 1 280 ? 62.386 -2.928 -94.100 1.00 37.72 280 PRO A CA 1
ATOM 2197 C C . PRO A 1 280 ? 62.644 -4.017 -95.163 1.00 37.72 280 PRO A C 1
ATOM 2199 O O . PRO A 1 280 ? 63.699 -4.056 -95.784 1.00 37.72 280 PRO A O 1
ATOM 2202 N N . GLN A 1 281 ? 61.576 -4.805 -95.380 1.00 33.69 281 GLN A N 1
ATOM 2203 C CA . GLN A 1 281 ? 61.073 -5.476 -96.602 1.00 33.69 281 GLN A CA 1
ATOM 2204 C C . GLN A 1 281 ? 62.000 -6.349 -97.475 1.00 33.69 281 GLN A C 1
ATOM 2206 O O . GLN A 1 281 ? 62.949 -5.843 -98.059 1.00 33.69 281 GLN A O 1
ATOM 2211 N N . ASN A 1 282 ? 61.559 -7.591 -97.769 1.00 30.39 282 ASN A N 1
ATOM 2212 C CA . ASN A 1 282 ? 61.109 -7.953 -99.131 1.00 30.39 282 ASN A CA 1
ATOM 2213 C C . ASN A 1 282 ? 60.335 -9.298 -99.229 1.00 30.39 282 ASN A C 1
ATOM 2215 O O . ASN A 1 282 ? 60.755 -10.284 -98.637 1.00 30.39 282 ASN A O 1
ATOM 2219 N N . GLY A 1 283 ? 59.256 -9.284 -100.031 1.00 32.34 283 GLY A N 1
ATOM 2220 C CA . GLY A 1 283 ? 58.767 -10.295 -100.998 1.00 32.34 283 GLY A CA 1
ATOM 2221 C C . GLY A 1 283 ? 58.505 -11.775 -100.645 1.00 32.34 283 GLY A C 1
ATOM 2222 O O . GLY A 1 283 ? 59.419 -12.486 -100.246 1.00 32.34 283 GLY A O 1
ATOM 2223 N N . GLY A 1 284 ? 57.309 -12.269 -101.022 1.00 32.41 284 GLY A N 1
ATOM 2224 C CA . GLY A 1 284 ? 57.136 -13.638 -101.553 1.00 32.41 284 GLY A CA 1
ATOM 2225 C C . GLY A 1 284 ? 55.925 -14.460 -101.077 1.00 32.41 284 GLY A C 1
ATOM 2226 O O . GLY A 1 284 ? 56.042 -15.198 -100.111 1.00 32.41 284 GLY A O 1
ATOM 2227 N N . ASP A 1 285 ? 54.809 -14.317 -101.801 1.00 32.88 285 ASP A N 1
ATOM 2228 C CA . ASP A 1 285 ? 53.695 -15.221 -102.173 1.00 32.88 285 ASP A CA 1
ATOM 2229 C C . ASP A 1 285 ? 53.383 -16.589 -101.492 1.00 32.88 285 ASP A C 1
ATOM 2231 O O . ASP A 1 285 ? 54.254 -17.376 -101.137 1.00 32.88 285 ASP A O 1
ATOM 2235 N N . VAL A 1 286 ? 52.074 -16.916 -101.588 1.00 37.16 286 VAL A N 1
ATOM 2236 C CA . VAL A 1 286 ? 51.420 -18.236 -101.832 1.00 37.16 286 VAL A CA 1
ATOM 2237 C C . VAL A 1 286 ? 50.575 -18.856 -100.688 1.00 37.16 286 VAL A C 1
ATOM 2239 O O . VAL A 1 286 ? 51.085 -19.517 -99.795 1.00 37.16 286 VAL A O 1
ATOM 2242 N N . LEU A 1 287 ? 49.246 -18.701 -100.857 1.00 34.38 287 LEU A N 1
ATOM 2243 C CA . LEU A 1 287 ? 48.162 -19.718 -100.868 1.00 34.38 287 LEU A CA 1
ATOM 2244 C C . LEU A 1 287 ? 47.840 -20.572 -99.620 1.00 34.38 287 LEU A C 1
ATOM 2246 O O . LEU A 1 287 ? 48.676 -21.317 -99.123 1.00 34.38 287 LEU A O 1
ATOM 2250 N N . GLY A 1 288 ? 46.544 -20.623 -99.274 1.00 33.22 288 GLY A N 1
ATOM 2251 C CA . GLY A 1 288 ? 45.940 -21.797 -98.628 1.00 33.22 288 GLY A CA 1
ATOM 2252 C C . GLY A 1 288 ? 44.749 -21.509 -97.713 1.00 33.22 288 GLY A C 1
ATOM 2253 O O . GLY A 1 288 ? 44.928 -21.016 -96.607 1.00 33.22 288 GLY A O 1
ATOM 2254 N N . ASP A 1 289 ? 43.557 -21.859 -98.189 1.00 33.41 289 ASP A N 1
ATOM 2255 C CA . ASP A 1 289 ? 42.235 -21.796 -97.549 1.00 33.41 289 ASP A CA 1
ATOM 2256 C C . ASP A 1 289 ? 42.110 -22.546 -96.202 1.00 33.41 289 ASP A C 1
ATOM 2258 O O . ASP A 1 289 ? 42.763 -23.569 -96.016 1.00 33.41 289 ASP A O 1
ATOM 2262 N N . HIS A 1 290 ? 41.222 -22.081 -95.301 1.00 34.50 290 HIS A N 1
ATOM 2263 C CA . HIS A 1 290 ? 40.007 -22.780 -94.803 1.00 34.50 290 HIS A CA 1
ATOM 2264 C C . HIS A 1 290 ? 39.484 -22.223 -93.448 1.00 34.50 290 HIS A C 1
ATOM 2266 O O . HIS A 1 290 ? 40.179 -22.219 -92.436 1.00 34.50 290 HIS A O 1
ATOM 2272 N N . GLU A 1 291 ? 38.211 -21.817 -93.434 1.00 36.16 291 GLU A N 1
ATOM 2273 C CA . GLU A 1 291 ? 37.298 -21.645 -92.275 1.00 36.16 291 GLU A CA 1
ATOM 2274 C C . GLU A 1 291 ? 36.720 -23.022 -91.825 1.00 36.16 291 GLU A C 1
ATOM 2276 O O . GLU A 1 291 ? 36.887 -23.982 -92.588 1.00 36.16 291 GLU A O 1
ATOM 2281 N N . PRO A 1 292 ? 35.853 -23.164 -90.784 1.00 58.69 292 PRO A N 1
ATOM 2282 C CA . PRO A 1 292 ? 35.668 -22.468 -89.491 1.00 58.69 292 PRO A CA 1
ATOM 2283 C C . PRO A 1 292 ? 35.453 -23.438 -88.281 1.00 58.69 292 PRO A C 1
ATOM 2285 O O . PRO A 1 292 ? 35.350 -24.653 -88.428 1.00 58.69 292 PRO A O 1
ATOM 2288 N N . HIS A 1 293 ? 35.174 -22.839 -87.111 1.00 32.09 293 HIS A N 1
ATOM 2289 C CA . HIS A 1 293 ? 34.082 -23.204 -86.176 1.00 32.09 293 HIS A CA 1
ATOM 2290 C C . HIS A 1 293 ? 34.373 -23.970 -84.862 1.00 32.09 293 HIS A C 1
ATOM 2292 O O . HIS A 1 293 ? 35.151 -24.914 -84.798 1.00 32.09 293 HIS A O 1
ATOM 2298 N N . MET A 1 294 ? 33.544 -23.596 -83.868 1.00 36.16 294 MET A N 1
ATOM 2299 C CA . MET A 1 294 ? 33.078 -24.327 -82.671 1.00 36.16 294 MET A CA 1
ATOM 2300 C C . MET A 1 294 ? 33.799 -23.992 -81.345 1.00 36.16 294 MET A C 1
ATOM 2302 O O . MET A 1 294 ? 34.939 -24.370 -81.124 1.00 36.16 294 MET A O 1
ATOM 2306 N N . GLU A 1 295 ? 33.292 -23.076 -80.512 1.00 35.69 295 GLU A N 1
ATOM 2307 C CA . GLU A 1 295 ? 32.094 -23.095 -79.640 1.00 35.69 295 GLU A CA 1
ATOM 2308 C C . GLU A 1 295 ? 32.258 -23.921 -78.340 1.00 35.69 295 GLU A C 1
ATOM 2310 O O . GLU A 1 295 ? 32.650 -25.081 -78.351 1.00 35.69 295 GLU A O 1
ATOM 2315 N N . THR A 1 296 ? 31.833 -23.288 -77.237 1.00 37.00 296 THR A N 1
ATOM 2316 C CA . THR A 1 296 ? 31.330 -23.882 -75.986 1.00 37.00 296 THR A CA 1
ATOM 2317 C C . THR A 1 296 ? 32.348 -24.449 -74.989 1.00 37.00 296 THR A C 1
ATOM 2319 O O . THR A 1 296 ? 32.953 -25.486 -75.205 1.00 37.00 296 THR A O 1
ATOM 2322 N N . THR A 1 297 ? 32.401 -23.864 -73.782 1.00 38.53 297 THR A N 1
ATOM 2323 C CA . THR A 1 297 ? 31.949 -24.568 -72.561 1.00 38.53 297 THR A CA 1
ATOM 2324 C C . THR A 1 297 ? 31.598 -23.578 -71.450 1.00 38.53 297 THR A C 1
ATOM 2326 O O . THR A 1 297 ? 32.369 -22.715 -71.039 1.00 38.53 297 THR A O 1
ATOM 2329 N N . ARG A 1 298 ? 30.362 -23.743 -70.985 1.00 39.34 298 ARG A N 1
ATOM 2330 C CA . ARG A 1 298 ? 29.655 -23.037 -69.925 1.00 39.34 298 ARG A CA 1
ATOM 2331 C C . ARG A 1 298 ? 29.789 -23.848 -68.629 1.00 39.34 298 ARG A C 1
ATOM 2333 O O . ARG A 1 298 ? 29.675 -25.064 -68.674 1.00 39.34 298 ARG A O 1
ATOM 2340 N N . ALA A 1 299 ? 29.827 -23.130 -67.507 1.00 40.31 299 ALA A N 1
ATOM 2341 C CA . ALA A 1 299 ? 29.206 -23.478 -66.222 1.00 40.31 299 ALA A CA 1
ATOM 2342 C C . ALA A 1 299 ? 29.736 -24.682 -65.408 1.00 40.31 299 ALA A C 1
ATOM 2344 O O . ALA A 1 299 ? 29.672 -25.828 -65.829 1.00 40.31 299 ALA A O 1
ATOM 2345 N N . ARG A 1 300 ? 30.029 -24.447 -64.124 1.00 41.31 300 ARG A N 1
ATOM 2346 C CA . ARG A 1 300 ? 29.131 -24.625 -62.952 1.00 41.31 300 ARG A CA 1
ATOM 2347 C C . ARG A 1 300 ? 29.991 -24.436 -61.692 1.00 41.31 300 ARG A C 1
ATOM 2349 O O . ARG A 1 300 ? 31.078 -24.979 -61.597 1.00 41.31 300 ARG A O 1
ATOM 2356 N N . MET A 1 301 ? 29.666 -23.475 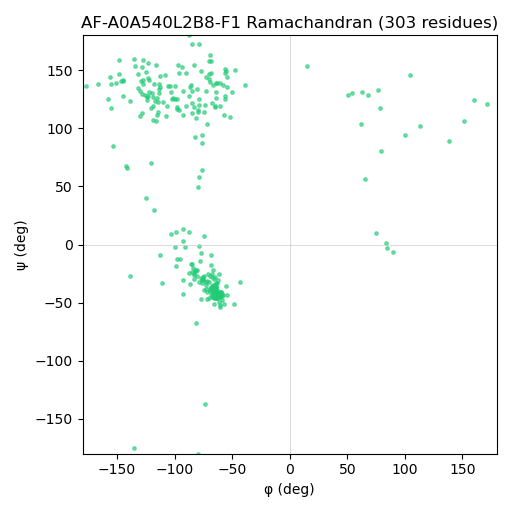-60.831 1.00 39.34 301 MET A N 1
ATOM 2357 C CA . MET A 1 301 ? 28.699 -23.597 -59.732 1.00 39.34 301 MET A CA 1
ATOM 2358 C C . MET A 1 301 ? 29.126 -24.667 -58.715 1.00 39.34 301 MET A C 1
ATOM 2360 O O . MET A 1 301 ? 28.912 -25.849 -58.945 1.00 39.34 301 MET A O 1
ATOM 2364 N N . PHE A 1 302 ? 29.639 -24.227 -57.564 1.00 39.47 302 PHE A N 1
ATOM 2365 C CA . PHE A 1 302 ? 29.492 -24.957 -56.308 1.00 39.47 302 PHE A CA 1
ATOM 2366 C C . PHE A 1 302 ? 29.201 -23.974 -55.173 1.00 39.47 302 PHE A C 1
ATOM 2368 O O . PHE A 1 302 ? 29.910 -22.998 -54.949 1.00 39.47 302 PHE A O 1
ATOM 2375 N N . LYS A 1 303 ? 28.078 -24.255 -54.522 1.00 45.00 303 LYS A N 1
ATOM 2376 C CA . LYS A 1 303 ? 27.483 -23.632 -53.345 1.00 45.00 303 LYS A CA 1
ATOM 2377 C C . LYS A 1 303 ? 27.564 -24.717 -52.276 1.00 45.00 303 LYS A C 1
ATOM 2379 O O . LYS A 1 303 ? 27.137 -25.820 -52.596 1.00 45.00 303 LYS A O 1
ATOM 2384 N N . ILE A 1 304 ? 28.057 -24.445 -51.071 1.00 50.16 304 ILE A N 1
ATOM 2385 C CA . ILE A 1 304 ? 27.776 -25.248 -49.869 1.00 50.16 304 ILE A CA 1
ATOM 2386 C C . ILE A 1 304 ? 27.745 -24.299 -48.661 1.00 50.16 304 ILE A C 1
ATOM 2388 O O . ILE A 1 304 ? 28.495 -23.327 -48.622 1.00 50.16 304 ILE A O 1
ATOM 2392 N N . CYS A 1 305 ? 26.780 -24.628 -47.800 1.00 54.06 305 CYS A N 1
ATOM 2393 C CA . CYS A 1 305 ? 26.359 -24.140 -46.488 1.00 54.06 305 CYS A CA 1
ATOM 2394 C C . CYS A 1 305 ? 27.337 -23.324 -45.642 1.00 54.06 305 CYS A C 1
ATOM 2396 O O . CYS A 1 305 ? 28.512 -23.729 -45.521 1.00 54.06 305 CYS A O 1
#